Protein AF-A0A954RSY4-F1 (afdb_monomer)

Foldseek 3Di:
DDAAEAEQPLDPDPQAADEDEAELAVPPDAAEEWEWDADDVGIWTDTSPDPDIYHYDADQNHEYEYAYEYYQEAYEYEYAAAAPPYEYEYADEHYAYEYEYHHPQLAQARFAYEYEYFQYHDAYEYEHGHALAQDPVQADELQAKDKDAQQHKHADDDNAPPQFCHRWIKGFHEPGIDIDGHDDPCCAQVCLNGIDTPLQRWEDAQWWIFNRNFHKYQFQQALDAARSGDGDPPPDPPPSDHSIGTGMYTQWHHHPPDIDGSHQEYEYENHAEAHEYEYQAHHANHEYEYEQHHYAYEYEAWHHCRYPCSPQTQQNVRHNYHYHYHNDHDNYDYHRRRVSDPDDDDDD

Structure (mmCIF, N/CA/C/O backbone):
data_AF-A0A954RSY4-F1
#
_entry.id   AF-A0A954RSY4-F1
#
loop_
_atom_site.group_PDB
_atom_site.id
_atom_site.type_symbol
_atom_site.label_atom_id
_atom_site.label_alt_id
_atom_site.label_comp_id
_atom_site.label_asym_id
_atom_site.label_entity_id
_atom_site.label_seq_id
_atom_site.pdbx_PDB_ins_code
_atom_site.Cartn_x
_atom_site.Cartn_y
_atom_site.Cartn_z
_atom_site.occupancy
_atom_site.B_iso_or_equiv
_atom_site.auth_seq_id
_atom_site.auth_comp_id
_atom_site.auth_asym_id
_atom_site.auth_atom_id
_atom_site.pdbx_PDB_model_num
ATOM 1 N N . MET A 1 1 ? -23.323 21.350 16.092 1.00 49.88 1 MET A N 1
ATOM 2 C CA . MET A 1 1 ? -22.150 21.388 16.988 1.00 49.88 1 MET A CA 1
ATOM 3 C C . MET A 1 1 ? -20.962 21.724 16.111 1.00 49.88 1 MET A C 1
ATOM 5 O O . MET A 1 1 ? -20.876 21.142 15.039 1.00 49.88 1 MET A O 1
ATOM 9 N N . SER A 1 2 ? -20.147 22.716 16.471 1.00 53.91 2 SER A N 1
ATOM 10 C CA . SER A 1 2 ? -18.878 22.961 15.774 1.00 53.91 2 SER A CA 1
ATOM 11 C C . SER A 1 2 ? -17.992 21.727 15.955 1.00 53.91 2 SER A C 1
ATOM 13 O O . SER A 1 2 ? -17.910 21.223 17.076 1.00 53.91 2 SER A O 1
ATOM 15 N N . GLY A 1 3 ? -17.411 21.214 14.870 1.00 75.94 3 GLY A N 1
ATOM 16 C CA . GLY A 1 3 ? -16.515 20.057 14.918 1.00 75.94 3 GLY A CA 1
ATOM 17 C C . GLY A 1 3 ? -15.285 20.329 15.786 1.00 75.94 3 GLY A C 1
ATOM 18 O O . GLY A 1 3 ? -14.911 21.483 16.001 1.00 75.94 3 GLY A O 1
ATOM 19 N N . LEU A 1 4 ? -14.684 19.264 16.315 1.00 87.19 4 LEU A N 1
ATOM 20 C CA . LEU A 1 4 ? -13.340 19.330 16.882 1.00 87.19 4 LEU A CA 1
ATOM 21 C C . LEU A 1 4 ? -12.349 19.445 15.718 1.00 87.19 4 LEU A C 1
ATOM 23 O O . LEU A 1 4 ? -12.446 18.672 14.767 1.00 87.19 4 LEU A O 1
ATOM 27 N N . THR A 1 5 ? -11.399 20.371 15.821 1.00 90.25 5 THR A N 1
ATOM 28 C CA . THR A 1 5 ? -10.279 20.486 14.883 1.00 90.25 5 THR A CA 1
ATOM 29 C C . THR A 1 5 ? -8.971 20.276 15.631 1.00 90.25 5 THR A C 1
ATOM 31 O O . THR A 1 5 ? -8.757 20.895 16.675 1.00 90.25 5 THR A O 1
ATOM 34 N N . ILE A 1 6 ? -8.106 19.421 15.090 1.00 88.81 6 ILE A N 1
ATOM 35 C CA . ILE A 1 6 ? -6.736 19.199 15.556 1.00 88.81 6 ILE A CA 1
ATOM 36 C C . ILE A 1 6 ? -5.782 19.881 14.576 1.00 88.81 6 ILE A C 1
ATOM 38 O O . ILE A 1 6 ? -5.806 19.596 13.383 1.00 88.81 6 ILE A O 1
ATOM 42 N N . ASP A 1 7 ? -4.934 20.769 15.079 1.00 89.12 7 ASP A N 1
ATOM 43 C CA . ASP A 1 7 ? -3.856 21.381 14.301 1.00 89.12 7 ASP A CA 1
ATOM 44 C C . ASP A 1 7 ? -2.530 20.916 14.901 1.00 89.12 7 ASP A C 1
ATOM 46 O O . ASP A 1 7 ? -2.191 21.302 16.022 1.00 89.12 7 ASP A O 1
ATOM 50 N N . ALA A 1 8 ? -1.828 20.032 14.188 1.00 83.25 8 ALA A N 1
ATOM 51 C CA . ALA A 1 8 ? -0.556 19.477 14.644 1.00 83.25 8 ALA A CA 1
ATOM 52 C C . ALA A 1 8 ? 0.542 20.558 14.723 1.00 83.25 8 ALA A C 1
ATOM 54 O O . ALA A 1 8 ? 1.483 20.453 15.500 1.00 83.25 8 ALA A O 1
ATOM 55 N N . GLY A 1 9 ? 0.423 21.665 13.980 1.00 78.19 9 GLY A N 1
ATOM 56 C CA . GLY A 1 9 ? 1.521 22.621 13.863 1.00 78.19 9 GLY A CA 1
ATOM 57 C C . GLY A 1 9 ? 2.799 21.977 13.295 1.00 78.19 9 GLY A C 1
ATOM 58 O O . GLY A 1 9 ? 2.808 20.850 12.812 1.00 78.19 9 GLY A O 1
ATOM 59 N N . GLY A 1 10 ? 3.909 22.719 13.277 1.00 69.38 10 GLY A N 1
ATOM 60 C CA . GLY A 1 10 ? 5.153 22.301 12.604 1.00 69.38 10 GLY A CA 1
ATOM 61 C C . GLY A 1 10 ? 5.962 21.189 13.292 1.00 69.38 10 GLY A C 1
ATOM 62 O O . GLY A 1 10 ? 7.122 21.001 12.926 1.00 69.38 10 GLY A O 1
ATOM 63 N N . GLY A 1 11 ? 5.395 20.495 14.283 1.00 63.78 11 GLY A N 1
ATOM 64 C CA . GLY A 1 11 ? 6.103 19.577 15.176 1.00 63.78 11 GLY A CA 1
ATOM 65 C C . GLY A 1 11 ? 6.871 20.288 16.303 1.00 63.78 11 GLY A C 1
ATOM 66 O O . GLY A 1 11 ? 7.378 21.405 16.155 1.00 63.78 11 GLY A O 1
ATOM 67 N N . GLY A 1 12 ? 6.963 19.651 17.473 1.00 52.69 12 GLY A N 1
ATOM 68 C CA . GLY A 1 12 ? 7.666 20.185 18.644 1.00 52.69 12 GLY A CA 1
ATOM 69 C C . GLY A 1 12 ? 9.195 20.198 18.487 1.00 52.69 12 GLY A C 1
ATOM 70 O O . GLY A 1 12 ? 9.783 19.229 18.025 1.00 52.69 12 GLY A O 1
ATOM 71 N N . ASN A 1 13 ? 9.830 21.314 18.873 1.00 47.50 13 ASN A N 1
ATOM 72 C CA . ASN A 1 13 ? 11.253 21.524 19.220 1.00 47.50 13 ASN A CA 1
ATOM 73 C C . ASN A 1 13 ? 12.297 20.500 18.686 1.00 47.50 13 ASN A C 1
ATOM 75 O O . ASN A 1 13 ? 13.078 19.961 19.469 1.00 47.50 13 ASN A O 1
ATOM 79 N N . GLY A 1 14 ? 12.318 20.235 17.374 1.00 51.34 14 GLY A N 1
ATOM 80 C CA . GLY A 1 14 ? 13.206 19.229 16.767 1.00 51.34 14 GLY A CA 1
ATOM 81 C C . GLY A 1 14 ? 12.632 18.430 15.590 1.00 51.34 14 GLY A C 1
ATOM 82 O O . GLY A 1 14 ? 13.309 17.536 15.104 1.00 51.34 14 GLY A O 1
ATOM 83 N N . GLY A 1 15 ? 11.419 18.732 15.108 1.00 54.94 15 GLY A N 1
ATOM 84 C CA . GLY A 1 15 ? 10.857 18.079 13.915 1.00 54.94 15 GLY A CA 1
ATOM 85 C C . GLY A 1 15 ? 10.120 16.765 14.192 1.00 54.94 15 GLY A C 1
ATOM 86 O O . GLY A 1 15 ? 10.039 15.916 13.306 1.00 54.94 15 GLY A O 1
ATOM 87 N N . THR A 1 16 ? 9.587 16.589 15.406 1.00 65.38 16 THR A N 1
ATOM 88 C CA . THR A 1 16 ? 8.794 15.408 15.778 1.00 65.38 16 THR A CA 1
ATOM 89 C C . THR A 1 16 ? 7.427 15.386 15.092 1.00 65.38 16 THR A C 1
ATOM 91 O O . THR A 1 16 ? 6.890 16.427 14.717 1.00 65.38 16 THR A O 1
ATOM 94 N N . PHE A 1 17 ? 6.852 14.189 14.967 1.00 73.25 17 PHE A N 1
ATOM 95 C CA . PHE A 1 17 ? 5.441 14.001 14.639 1.00 73.25 17 PHE A CA 1
ATOM 96 C C . PHE A 1 17 ? 4.576 14.305 15.856 1.00 73.25 17 PHE A C 1
ATOM 98 O O . PHE A 1 17 ? 4.953 13.963 16.981 1.00 73.25 17 PHE A O 1
ATOM 105 N N . ASP A 1 18 ? 3.399 14.863 15.621 1.00 83.75 18 ASP A N 1
ATOM 106 C CA . ASP A 1 18 ? 2.317 14.812 16.593 1.00 83.75 18 ASP A CA 1
ATOM 107 C C . ASP A 1 18 ? 1.517 13.527 16.390 1.00 83.75 18 ASP A C 1
ATOM 109 O O . ASP A 1 18 ? 1.419 13.001 15.281 1.00 83.75 18 ASP A O 1
ATOM 113 N N . ALA A 1 19 ? 0.963 12.997 17.476 1.00 87.75 19 ALA A N 1
ATOM 114 C CA . ALA A 1 19 ? 0.145 11.795 17.442 1.00 87.75 19 ALA A CA 1
ATOM 115 C C . ALA A 1 19 ? -1.245 12.100 17.995 1.00 87.75 19 ALA A C 1
ATOM 117 O O . ALA A 1 19 ? -1.382 12.649 19.092 1.00 87.75 19 ALA A O 1
ATOM 118 N N . ALA A 1 20 ? -2.271 11.713 17.246 1.00 91.50 20 ALA A N 1
ATOM 119 C CA . ALA A 1 20 ? -3.659 11.786 17.663 1.00 91.50 20 ALA A CA 1
ATOM 120 C C . ALA A 1 20 ? -4.245 10.372 17.713 1.00 91.50 20 ALA A C 1
ATOM 122 O O . ALA A 1 20 ? -4.190 9.630 16.735 1.00 91.50 20 ALA A O 1
ATOM 123 N N . TYR A 1 21 ? -4.795 10.013 18.872 1.00 94.12 21 TYR A N 1
ATOM 124 C CA . TYR A 1 21 ? -5.364 8.695 19.132 1.00 94.12 21 TYR A CA 1
ATOM 125 C C . TYR A 1 21 ? -6.888 8.778 19.117 1.00 94.12 21 TYR A C 1
ATOM 127 O O . TYR A 1 21 ? -7.480 9.595 19.827 1.00 94.12 21 TYR A O 1
ATOM 135 N N . PHE A 1 22 ? -7.513 7.903 18.339 1.00 94.00 22 PHE A N 1
ATOM 136 C CA . PHE A 1 22 ? -8.958 7.754 18.211 1.00 94.00 22 PHE A CA 1
ATOM 137 C C . PHE A 1 22 ? -9.308 6.300 18.463 1.00 94.00 22 PHE A C 1
ATOM 139 O O . PHE A 1 22 ? -8.561 5.408 18.067 1.00 94.00 22 PHE A O 1
ATOM 146 N N . SER A 1 23 ? -10.425 6.040 19.134 1.00 92.81 23 SER A N 1
ATOM 147 C CA . SER A 1 23 ? -10.785 4.664 19.438 1.00 92.81 23 SER A CA 1
ATOM 148 C C . SER A 1 23 ? -12.286 4.441 19.496 1.00 92.81 23 SER A C 1
ATOM 150 O O . SER A 1 23 ? -13.027 5.287 19.998 1.00 92.81 23 SER A O 1
ATOM 152 N N . ALA A 1 24 ? -12.693 3.274 19.005 1.00 91.00 24 ALA A N 1
ATOM 153 C CA . ALA A 1 24 ? -13.999 2.671 19.204 1.00 91.00 24 ALA A CA 1
ATOM 154 C C . ALA A 1 24 ? -13.923 1.401 20.079 1.00 91.00 24 ALA A C 1
ATOM 156 O O . ALA A 1 24 ? -14.889 0.652 20.104 1.00 91.00 24 ALA A O 1
ATOM 157 N N . ALA A 1 25 ? -12.829 1.165 20.818 1.00 78.81 25 ALA A N 1
ATOM 158 C CA . ALA A 1 25 ? -12.562 -0.098 21.524 1.00 78.81 25 ALA A CA 1
ATOM 159 C C . ALA A 1 25 ? -13.679 -0.549 22.485 1.00 78.81 25 ALA A C 1
ATOM 161 O O . ALA A 1 25 ? -13.958 -1.736 22.602 1.00 78.81 25 ALA A O 1
ATOM 162 N N . ASP A 1 26 ? -14.375 0.398 23.121 1.00 82.56 26 ASP A N 1
ATOM 163 C CA . ASP A 1 26 ? -15.500 0.116 24.026 1.00 82.56 26 ASP A CA 1
ATOM 164 C C . ASP A 1 26 ? -16.875 0.153 23.323 1.00 82.56 26 ASP A C 1
ATOM 166 O O . ASP A 1 26 ? -17.922 0.289 23.970 1.00 82.56 26 ASP A O 1
ATOM 170 N N . ALA A 1 27 ? -16.907 0.093 21.988 1.00 88.50 27 ALA A N 1
ATOM 171 C CA . ALA A 1 27 ? -18.153 0.008 21.242 1.00 88.50 27 ALA A CA 1
ATOM 172 C C . ALA A 1 27 ? -18.932 -1.254 21.644 1.00 88.50 27 ALA A C 1
ATOM 174 O O . ALA A 1 27 ? -18.381 -2.289 22.003 1.00 88.50 27 ALA A O 1
ATOM 175 N N . THR A 1 28 ? -20.261 -1.168 21.595 1.00 91.19 28 THR A N 1
ATOM 176 C CA . THR A 1 28 ? -21.150 -2.304 21.923 1.00 91.19 28 THR A CA 1
ATOM 177 C C . THR A 1 28 ? -21.638 -3.048 20.681 1.00 91.19 28 THR A C 1
ATOM 179 O O . THR A 1 28 ? -22.431 -3.981 20.785 1.00 91.19 28 THR A O 1
ATOM 182 N N . THR A 1 29 ? -21.192 -2.606 19.508 1.00 92.56 29 THR A N 1
ATOM 183 C CA . THR A 1 29 ? -21.544 -3.124 18.188 1.00 92.56 29 THR A CA 1
ATOM 184 C C . THR A 1 29 ? -20.391 -2.859 17.234 1.00 92.56 29 THR A C 1
ATOM 186 O O . THR A 1 29 ? -19.744 -1.821 17.374 1.00 92.56 29 THR A O 1
ATOM 189 N N . ALA A 1 30 ? -20.253 -3.710 16.218 1.00 94.25 30 ALA A N 1
ATOM 190 C CA . ALA A 1 30 ? -19.340 -3.491 15.104 1.00 94.25 30 ALA A CA 1
ATOM 191 C C . ALA A 1 30 ? -19.491 -2.095 14.480 1.00 94.25 30 ALA A C 1
ATOM 193 O O . ALA A 1 30 ? -20.603 -1.605 14.236 1.00 94.25 30 ALA A O 1
ATOM 194 N N . LEU A 1 31 ? -18.358 -1.475 14.189 1.00 95.19 31 LEU A N 1
ATOM 195 C CA . LEU A 1 31 ? -18.226 -0.302 13.355 1.00 95.19 31 LEU A CA 1
ATOM 196 C C . LEU A 1 31 ? -18.387 -0.712 11.890 1.00 95.19 31 LEU A C 1
ATOM 198 O O . LEU A 1 31 ? -17.688 -1.587 11.404 1.00 95.19 31 LEU A O 1
ATOM 202 N N . VAL A 1 32 ? -19.293 -0.061 11.165 1.00 92.62 32 VAL A N 1
ATOM 203 C CA . VAL A 1 32 ? -19.569 -0.398 9.753 1.00 92.62 32 VAL A CA 1
ATOM 204 C C . VAL A 1 32 ? -19.279 0.743 8.775 1.00 92.62 32 VAL A C 1
ATOM 206 O O . VAL A 1 32 ? -19.473 0.576 7.578 1.00 92.62 32 VAL A O 1
ATOM 209 N N . ASP A 1 33 ? -18.870 1.914 9.275 1.00 89.31 33 ASP A N 1
ATOM 210 C CA . ASP A 1 33 ? -18.697 3.133 8.464 1.00 89.31 33 ASP A CA 1
ATOM 211 C C . ASP A 1 33 ? -17.688 4.114 9.100 1.00 89.31 33 ASP A C 1
ATOM 213 O O . ASP A 1 33 ? -17.905 5.323 9.187 1.00 89.31 33 ASP A O 1
ATOM 217 N N . GLY A 1 34 ? -16.599 3.580 9.664 1.00 95.81 34 GLY A N 1
ATOM 218 C CA . GLY A 1 34 ? -15.480 4.400 10.132 1.00 95.81 34 GLY A CA 1
ATOM 219 C C . GLY A 1 34 ? -14.599 4.835 8.970 1.00 95.81 34 GLY A C 1
ATOM 220 O O . GLY A 1 34 ? -14.307 4.022 8.091 1.00 95.81 34 GLY A O 1
ATOM 221 N N . LYS A 1 35 ? -14.167 6.102 8.943 1.00 96.81 35 LYS A N 1
ATOM 222 C CA . LYS A 1 35 ? -13.412 6.609 7.795 1.00 96.81 35 LYS A CA 1
ATOM 223 C C . LYS A 1 35 ? -12.428 7.729 8.105 1.00 96.81 35 LYS A C 1
ATOM 225 O O . LYS A 1 35 ? -12.785 8.676 8.806 1.00 96.81 35 LYS A O 1
ATOM 230 N N . VAL A 1 36 ? -11.249 7.660 7.483 1.00 97.81 36 VAL A N 1
ATOM 231 C CA . VAL A 1 36 ? -10.339 8.796 7.252 1.00 97.81 36 VAL A CA 1
ATOM 232 C C . VAL A 1 36 ? -10.471 9.253 5.798 1.00 97.81 36 VAL A C 1
ATOM 234 O O . VAL A 1 36 ? -10.389 8.432 4.885 1.00 97.81 36 VAL A O 1
ATOM 237 N N . SER A 1 37 ? -10.698 10.544 5.566 1.00 96.00 37 SER A N 1
ATOM 238 C CA . SER A 1 37 ? -10.865 11.116 4.221 1.00 96.00 37 SER A CA 1
ATOM 239 C C . SER A 1 37 ? -10.456 12.582 4.161 1.00 96.00 37 SER A C 1
ATOM 241 O O . SER A 1 37 ? -10.338 13.238 5.193 1.00 96.00 37 SER A O 1
ATOM 243 N N . THR A 1 38 ? -10.331 13.144 2.960 1.00 88.94 38 THR A N 1
ATOM 244 C CA . THR A 1 38 ? -10.138 14.588 2.792 1.00 88.94 38 THR A CA 1
ATOM 245 C C . THR A 1 38 ? -11.475 15.318 2.959 1.00 88.94 38 THR A C 1
ATOM 247 O O . THR A 1 38 ? -12.529 14.850 2.529 1.00 88.94 38 THR A O 1
ATOM 250 N N . GLY A 1 39 ? -11.448 16.460 3.639 1.00 79.31 39 GLY A N 1
ATOM 251 C CA . GLY A 1 39 ? -12.586 17.338 3.875 1.00 79.31 39 GLY A CA 1
ATOM 252 C C . GLY A 1 39 ? -12.323 18.770 3.412 1.00 79.31 39 GLY A C 1
ATOM 253 O O . GLY A 1 39 ? -11.282 19.090 2.849 1.00 79.31 39 GLY A O 1
ATOM 254 N N . VAL A 1 40 ? -13.288 19.657 3.663 1.00 68.62 40 VAL A N 1
ATOM 255 C CA . VAL A 1 40 ? -13.256 21.054 3.177 1.00 68.62 40 VAL A CA 1
ATOM 256 C C . VAL A 1 40 ? -12.105 21.900 3.735 1.00 68.62 40 VAL A C 1
ATOM 258 O O . VAL A 1 40 ? -11.670 22.823 3.056 1.00 68.62 40 VAL A O 1
ATOM 261 N N . ASP A 1 41 ? -11.609 21.573 4.932 1.00 75.06 41 ASP A N 1
ATOM 262 C CA . ASP A 1 41 ? -10.593 22.349 5.665 1.00 75.06 41 ASP A CA 1
ATOM 263 C C . ASP A 1 41 ? -9.365 21.494 6.054 1.00 75.06 41 ASP A C 1
ATOM 265 O O . ASP A 1 41 ? -8.683 21.793 7.034 1.00 75.06 41 ASP A O 1
ATOM 269 N N . GLY A 1 42 ? -9.112 20.398 5.331 1.00 85.81 42 GLY A N 1
ATOM 270 C CA . GLY A 1 42 ? -8.068 19.417 5.646 1.00 85.81 42 GLY A CA 1
ATOM 271 C C . GLY A 1 42 ? -8.631 18.009 5.798 1.00 85.81 42 GLY A C 1
ATOM 272 O O . GLY A 1 42 ? -9.751 17.730 5.370 1.00 85.81 42 GLY A O 1
ATOM 273 N N . GLY A 1 43 ? -7.869 17.109 6.410 1.00 92.94 43 GLY A N 1
ATOM 274 C CA . GLY A 1 43 ? -8.309 15.736 6.618 1.00 92.94 43 GLY A CA 1
ATOM 275 C C . GLY A 1 43 ? -9.420 15.622 7.664 1.00 92.94 43 GLY A C 1
ATOM 276 O O . GLY A 1 43 ? -9.606 16.495 8.514 1.00 92.94 43 GLY A O 1
ATOM 277 N N . GLN A 1 44 ? -10.200 14.551 7.589 1.00 95.19 44 GLN A N 1
ATOM 278 C CA . GLN A 1 44 ? -11.340 14.293 8.458 1.00 95.19 44 GLN A CA 1
ATOM 279 C C . GLN A 1 44 ? -11.381 12.841 8.907 1.00 95.19 44 GLN A C 1
ATOM 281 O O . GLN A 1 44 ? -11.095 11.927 8.138 1.00 95.19 44 GLN A O 1
ATOM 286 N N . ILE A 1 45 ? -11.813 12.649 10.151 1.00 95.44 45 ILE A N 1
ATOM 287 C CA . ILE A 1 45 ? -12.169 11.352 10.717 1.00 95.44 45 ILE A CA 1
ATOM 288 C C . ILE A 1 45 ? -13.662 11.361 11.020 1.00 95.44 45 ILE A C 1
ATOM 290 O O . ILE A 1 45 ? -14.169 12.271 11.681 1.00 95.44 45 ILE A O 1
ATOM 294 N N . THR A 1 46 ? -14.358 10.341 10.536 1.00 94.50 46 THR A N 1
ATOM 295 C CA . THR A 1 46 ? -15.793 10.122 10.744 1.00 94.50 46 THR A CA 1
ATOM 296 C C . THR A 1 46 ? -16.052 8.692 11.210 1.00 94.50 46 THR A C 1
ATOM 298 O O . THR A 1 46 ? -15.174 7.829 11.141 1.00 94.50 46 THR A O 1
ATOM 301 N N . GLY A 1 47 ? -17.253 8.449 11.731 1.00 92.50 47 GLY A N 1
ATOM 302 C CA . GLY A 1 47 ? -17.590 7.185 12.380 1.00 92.50 47 GLY A CA 1
ATOM 303 C C . GLY A 1 47 ? -17.023 7.115 13.799 1.00 92.50 47 GLY A C 1
ATOM 304 O O . GLY A 1 47 ? -17.000 8.124 14.500 1.00 92.50 47 GLY A O 1
ATOM 305 N N . LEU A 1 48 ? -16.626 5.926 14.262 1.00 90.62 48 LEU A N 1
ATOM 306 C CA . LEU A 1 48 ? -16.131 5.689 15.634 1.00 90.62 48 LEU A CA 1
ATOM 307 C C . LEU A 1 48 ? -17.122 6.131 16.736 1.00 90.62 48 LEU A C 1
ATOM 309 O O . LEU A 1 48 ? -16.729 6.565 17.815 1.00 90.62 48 LEU A O 1
ATOM 313 N N . GLY A 1 49 ? -18.428 6.095 16.448 1.00 87.81 49 GLY A N 1
ATOM 314 C CA . GLY A 1 49 ? -19.471 6.599 17.354 1.00 87.81 49 GLY A CA 1
ATOM 315 C C . GLY A 1 49 ? -19.574 8.131 17.431 1.00 87.81 49 GLY A C 1
ATOM 316 O O . GLY A 1 49 ? -20.362 8.655 18.221 1.00 87.81 49 GLY A O 1
ATOM 317 N N . ILE A 1 50 ? -18.821 8.865 16.607 1.00 87.69 50 ILE A N 1
ATOM 318 C CA . ILE A 1 50 ? -18.850 10.327 16.542 1.00 87.69 50 ILE A CA 1
ATOM 319 C C . ILE A 1 50 ? -20.009 10.752 15.620 1.00 87.69 50 ILE A C 1
ATOM 321 O O . ILE A 1 50 ? -20.031 10.377 14.450 1.00 87.69 50 ILE A O 1
ATOM 325 N N . PRO A 1 51 ? -20.970 11.578 16.082 1.00 86.12 51 PRO A N 1
ATOM 326 C CA . PRO A 1 51 ? -22.131 11.993 15.278 1.00 86.12 51 PRO A CA 1
ATOM 327 C C . PRO A 1 51 ? -21.800 13.005 14.161 1.00 86.12 51 PRO A C 1
ATOM 329 O O . PRO A 1 51 ? -22.703 13.580 13.558 1.00 86.12 51 PRO A O 1
ATOM 332 N N . GLY A 1 52 ? -20.520 13.283 13.922 1.00 90.00 52 GLY A N 1
ATOM 333 C CA . GLY A 1 52 ? -20.020 14.264 12.965 1.00 90.00 52 GLY A CA 1
ATOM 334 C C . GLY A 1 52 ? -18.597 13.910 12.541 1.00 90.00 52 GLY A C 1
ATOM 335 O O . GLY A 1 52 ? -18.251 12.734 12.487 1.00 90.00 52 GLY A O 1
ATOM 336 N N . ALA A 1 53 ? -17.775 14.924 12.278 1.00 92.44 53 ALA A N 1
ATOM 337 C CA . ALA A 1 53 ? -16.377 14.747 11.902 1.00 92.44 53 ALA A CA 1
ATOM 338 C C . ALA A 1 53 ? -15.433 15.404 12.915 1.00 92.44 53 ALA A C 1
ATOM 340 O O . ALA A 1 53 ? -15.763 16.437 13.512 1.00 92.44 53 ALA A O 1
ATOM 341 N N . ILE A 1 54 ? -14.248 14.818 13.063 1.00 93.25 54 ILE A N 1
ATOM 342 C CA . ILE A 1 54 ? -13.077 15.481 13.632 1.00 93.25 54 ILE A CA 1
ATOM 343 C C . ILE A 1 54 ? -12.193 15.887 12.460 1.00 93.25 54 ILE A C 1
ATOM 345 O O . ILE A 1 54 ? -11.749 15.027 11.704 1.00 93.25 54 ILE A O 1
ATOM 349 N N . SER A 1 55 ? -11.950 17.184 12.303 1.00 94.12 55 SER A N 1
ATOM 350 C CA . SER A 1 55 ? -11.020 17.684 11.292 1.00 94.12 55 SER A CA 1
ATOM 351 C C . SER A 1 55 ? -9.594 17.661 11.833 1.00 94.12 55 SER A C 1
ATOM 353 O O . SER A 1 55 ? -9.371 17.909 13.021 1.00 94.12 55 SER A O 1
ATOM 355 N N . TYR A 1 56 ? -8.620 17.425 10.965 1.00 92.56 56 TYR A N 1
ATOM 356 C CA . TYR A 1 56 ? -7.207 17.550 11.288 1.00 92.56 56 TYR A CA 1
ATOM 357 C C . TYR A 1 56 ? -6.440 18.273 10.182 1.00 92.56 56 TYR A C 1
ATOM 359 O O . TYR A 1 56 ? -6.789 18.205 9.003 1.00 92.56 56 TYR A O 1
ATOM 367 N N . ASN A 1 57 ? -5.369 18.949 10.580 1.00 89.44 57 ASN A N 1
ATOM 368 C CA . ASN A 1 57 ? -4.427 19.584 9.674 1.00 89.44 57 ASN A CA 1
ATOM 369 C C . ASN A 1 57 ? -2.990 19.223 10.072 1.00 89.44 57 ASN A C 1
ATOM 371 O O . ASN A 1 57 ? -2.642 19.263 11.256 1.00 89.44 57 ASN A O 1
ATOM 375 N N . ALA A 1 58 ? -2.174 18.881 9.077 1.00 85.12 58 ALA A N 1
ATOM 376 C CA . ALA A 1 58 ? -0.762 18.556 9.229 1.00 85.12 58 ALA A CA 1
ATOM 377 C C . ALA A 1 58 ? 0.046 19.427 8.253 1.00 85.12 58 ALA A C 1
ATOM 379 O O . ALA A 1 58 ? -0.107 19.282 7.039 1.00 85.12 58 ALA A O 1
ATOM 380 N N . PRO A 1 59 ? 0.869 20.373 8.730 1.00 76.88 59 PRO A N 1
ATOM 381 C CA . PRO A 1 59 ? 1.654 21.210 7.835 1.00 76.88 59 PRO A CA 1
ATOM 382 C C . PRO A 1 59 ? 2.784 20.411 7.181 1.00 76.88 59 PRO A C 1
ATOM 384 O O . PRO A 1 59 ? 3.326 19.474 7.753 1.00 76.88 59 PRO A O 1
ATOM 387 N N . SER A 1 60 ? 3.246 20.851 6.012 1.00 71.00 60 SER A N 1
ATOM 388 C CA . SER A 1 60 ? 4.303 20.162 5.252 1.00 71.00 60 SER A CA 1
ATOM 389 C C . SER A 1 60 ? 5.634 19.983 6.005 1.00 71.00 60 SER A C 1
ATOM 391 O O . SER A 1 60 ? 6.462 19.164 5.612 1.00 71.00 60 SER A O 1
ATOM 393 N N . THR A 1 61 ? 5.863 20.745 7.079 1.00 69.00 61 THR A N 1
ATOM 394 C CA . THR A 1 61 ? 7.078 20.702 7.906 1.00 69.00 61 THR A CA 1
ATOM 395 C C . THR A 1 61 ? 6.914 19.929 9.223 1.00 69.00 61 THR A C 1
ATOM 397 O O . THR A 1 61 ? 7.918 19.686 9.897 1.00 69.00 61 THR A O 1
ATOM 400 N N . GLY A 1 62 ? 5.708 19.451 9.560 1.00 67.94 62 GLY A N 1
ATOM 401 C CA . GLY A 1 62 ? 5.374 18.708 10.786 1.00 67.94 62 GLY A CA 1
ATOM 402 C C . GLY A 1 62 ? 4.447 17.530 10.481 1.00 67.94 62 GLY A C 1
ATOM 403 O O . GLY A 1 62 ? 3.400 17.699 9.873 1.00 67.94 62 G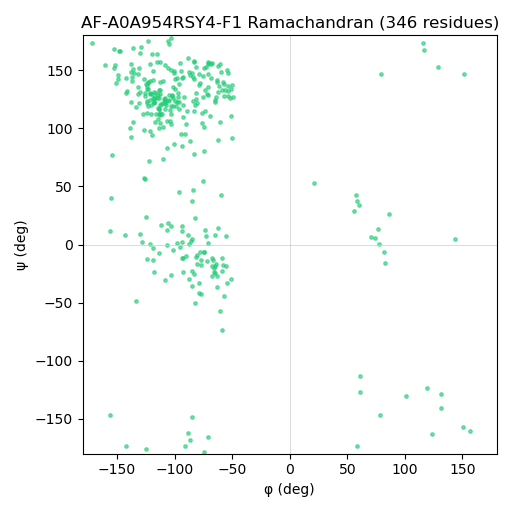LY A O 1
ATOM 404 N N . GLY A 1 63 ? 4.855 16.314 10.836 1.00 80.44 63 GLY A N 1
ATOM 405 C CA . GLY A 1 63 ? 4.068 15.118 10.540 1.00 80.44 63 GLY A CA 1
ATOM 406 C C . GLY A 1 63 ? 2.937 14.877 11.534 1.00 80.44 63 GLY A C 1
ATOM 407 O O . GLY A 1 63 ? 3.058 15.245 12.700 1.00 80.44 63 GLY A O 1
ATOM 408 N N . LEU A 1 64 ? 1.871 14.208 11.092 1.00 87.31 64 LEU A N 1
ATOM 409 C CA . LEU A 1 64 ? 0.772 13.781 11.961 1.00 87.31 64 LEU A CA 1
ATOM 410 C C . LEU A 1 64 ? 0.565 12.275 11.842 1.00 87.31 64 LEU A C 1
ATOM 412 O O . LEU A 1 64 ? 0.322 11.761 10.754 1.00 87.31 64 LEU A O 1
ATOM 416 N N . SER A 1 65 ? 0.633 11.582 12.971 1.00 89.44 65 SER A N 1
ATOM 417 C CA . SER A 1 65 ? 0.249 10.181 13.084 1.00 89.44 65 SER A CA 1
ATOM 418 C C . SER A 1 65 ? -1.162 10.083 13.655 1.00 89.44 65 SER A C 1
ATOM 420 O O . SER A 1 65 ? -1.437 10.544 14.765 1.00 89.44 65 SER A O 1
ATOM 422 N N . LEU A 1 66 ? -2.068 9.500 12.880 1.00 93.81 66 LEU A N 1
ATOM 423 C CA . LEU A 1 66 ? -3.409 9.140 13.312 1.00 93.81 66 LEU A CA 1
ATOM 424 C C . LEU A 1 66 ? -3.382 7.673 13.719 1.00 93.81 66 LEU A C 1
ATOM 426 O O . LEU A 1 66 ? -3.130 6.807 12.886 1.00 93.81 66 LEU A O 1
ATOM 430 N N . VAL A 1 67 ? -3.641 7.399 14.992 1.00 93.94 67 VAL A N 1
ATOM 431 C CA . VAL A 1 67 ? -3.731 6.036 15.518 1.00 93.94 67 VAL A CA 1
ATOM 432 C C . VAL A 1 67 ? -5.188 5.750 15.834 1.00 93.94 67 VAL A C 1
ATOM 434 O O . VAL A 1 67 ? -5.791 6.417 16.674 1.00 93.94 67 VAL A O 1
ATOM 437 N N . ILE A 1 68 ? -5.760 4.778 15.139 1.00 96.31 68 ILE A N 1
ATOM 438 C CA . ILE A 1 68 ? -7.175 4.429 15.181 1.00 96.31 68 ILE A CA 1
ATOM 439 C C . ILE A 1 68 ? -7.281 3.015 15.743 1.00 96.31 68 ILE A C 1
ATOM 441 O O . ILE A 1 68 ? -6.841 2.070 15.102 1.00 96.31 68 ILE A O 1
ATOM 445 N N . GLY A 1 69 ? -7.844 2.877 16.941 1.00 95.94 69 GLY A N 1
ATOM 446 C CA . GLY A 1 69 ? -8.183 1.579 17.526 1.00 95.94 69 GLY A CA 1
ATOM 447 C C . GLY A 1 69 ? -9.649 1.243 17.277 1.00 95.94 69 GLY A C 1
ATOM 448 O O . GLY A 1 69 ? -10.517 2.022 17.680 1.00 95.94 69 GLY A O 1
ATOM 449 N N . LEU A 1 70 ? -9.941 0.119 16.637 1.00 96.19 70 LEU A N 1
ATOM 450 C CA . LEU A 1 70 ? -11.303 -0.389 16.502 1.00 96.19 70 LEU A CA 1
ATOM 451 C C . LEU A 1 70 ? -11.658 -1.243 17.737 1.00 96.19 70 LEU A C 1
ATOM 453 O O . LEU A 1 70 ? -11.032 -1.094 18.792 1.00 96.19 70 LEU A O 1
ATOM 457 N N . SER A 1 71 ? -12.757 -1.979 17.665 1.00 95.81 71 SER A N 1
ATOM 458 C CA . SER A 1 71 ? -13.348 -2.766 18.746 1.00 95.81 71 SER A CA 1
ATOM 459 C C . SER A 1 71 ? -13.068 -4.260 18.591 1.00 95.81 71 SER A C 1
ATOM 461 O O . SER A 1 71 ? -12.480 -4.689 17.617 1.00 95.81 71 SER A O 1
ATOM 463 N N . ASP A 1 72 ? -13.517 -5.070 19.551 1.00 96.00 72 ASP A N 1
ATOM 464 C CA . ASP A 1 72 ? -13.382 -6.537 19.489 1.00 96.00 72 ASP A CA 1
ATOM 465 C C . ASP A 1 72 ? -14.489 -7.213 18.635 1.00 96.00 72 ASP A C 1
ATOM 467 O O . ASP A 1 72 ? -14.851 -8.374 18.859 1.00 96.00 72 ASP A O 1
ATOM 471 N N . TYR A 1 73 ? -15.116 -6.472 17.719 1.00 97.00 73 TYR A N 1
ATOM 472 C CA . TYR A 1 73 ? -16.140 -6.972 16.799 1.00 97.00 73 TYR A CA 1
ATOM 473 C C . TYR A 1 73 ? -15.632 -6.876 15.365 1.00 97.00 73 TYR A C 1
ATOM 475 O O . TYR A 1 73 ? -14.749 -6.090 15.094 1.00 97.00 73 TYR A O 1
ATOM 483 N N . ASN A 1 74 ? -16.291 -7.580 14.440 1.00 97.44 74 ASN A N 1
ATOM 484 C CA . ASN A 1 74 ? -16.000 -7.514 13.005 1.00 97.44 74 ASN A CA 1
ATOM 485 C C . ASN A 1 74 ? -16.234 -6.104 12.436 1.00 97.44 74 ASN A C 1
ATOM 487 O O . ASN A 1 74 ? -17.341 -5.776 11.983 1.00 97.44 74 ASN A O 1
ATOM 491 N N . ASP A 1 75 ? -15.198 -5.286 12.458 1.00 97.75 75 ASP A N 1
ATOM 492 C CA . ASP A 1 75 ? -15.222 -3.878 12.139 1.00 97.75 75 ASP A CA 1
ATOM 493 C C . ASP A 1 75 ? -14.856 -3.621 10.678 1.00 97.75 75 ASP A C 1
ATOM 495 O O . ASP A 1 75 ? -14.089 -4.327 10.023 1.00 97.75 75 ASP A O 1
ATOM 499 N N . GLN A 1 76 ? -15.436 -2.555 10.138 1.00 97.44 76 GLN A N 1
ATOM 500 C CA . GLN A 1 76 ? -15.138 -2.039 8.814 1.00 97.44 76 GLN A CA 1
ATOM 501 C C . GLN A 1 76 ? -14.665 -0.601 8.935 1.00 97.44 76 GLN A C 1
ATOM 503 O O . GLN A 1 76 ? -15.358 0.276 9.468 1.00 97.44 76 GLN A O 1
ATOM 508 N N . PHE A 1 77 ? -13.481 -0.361 8.387 1.00 98.12 77 PHE A N 1
ATOM 509 C CA . PHE A 1 77 ? -12.878 0.956 8.351 1.00 98.12 77 PHE A CA 1
ATOM 510 C C . PHE A 1 77 ? -12.363 1.273 6.949 1.00 98.12 77 PHE A C 1
ATOM 512 O O . PHE A 1 77 ? -11.925 0.391 6.211 1.00 98.12 77 PHE A O 1
ATOM 519 N N . THR A 1 78 ? -12.424 2.545 6.567 1.00 98.38 78 THR A N 1
ATOM 520 C CA . THR A 1 78 ? -11.948 3.022 5.268 1.00 98.38 78 THR A CA 1
ATOM 521 C C . THR A 1 78 ? -10.895 4.113 5.437 1.00 98.38 78 THR A C 1
ATOM 523 O O . THR A 1 78 ? -11.084 5.072 6.182 1.00 98.38 78 THR A O 1
ATOM 526 N N . VAL A 1 79 ? -9.799 4.020 4.692 1.00 98.38 79 VAL A N 1
ATOM 527 C CA . VAL A 1 79 ? -8.813 5.093 4.537 1.00 98.38 79 VAL A CA 1
ATOM 528 C C . VAL A 1 79 ? -8.856 5.559 3.087 1.00 98.38 79 VAL A C 1
ATOM 530 O O . VAL A 1 79 ? -8.331 4.903 2.191 1.00 98.38 79 VAL A O 1
ATOM 533 N N . GLN A 1 80 ? -9.536 6.679 2.850 1.00 97.44 80 GLN A N 1
ATOM 534 C CA . GLN A 1 80 ? -9.623 7.299 1.525 1.00 97.44 80 GLN A CA 1
ATOM 535 C C . GLN A 1 80 ? -8.434 8.208 1.251 1.00 97.44 80 GLN A C 1
ATOM 537 O O . GLN A 1 80 ? -7.972 8.256 0.116 1.00 97.44 80 GLN A O 1
ATOM 542 N N . SER A 1 81 ? -7.934 8.894 2.283 1.00 95.25 81 SER A N 1
ATOM 543 C CA . SER A 1 81 ? -6.794 9.791 2.147 1.00 95.25 81 SER A CA 1
ATOM 544 C C . SER A 1 81 ? -5.797 9.673 3.295 1.00 95.25 81 SER A C 1
ATOM 546 O O . SER A 1 81 ? -6.136 9.382 4.444 1.00 95.25 81 SER A O 1
ATOM 548 N N . ALA A 1 82 ? -4.540 9.902 2.940 1.00 93.69 82 ALA A N 1
ATOM 549 C CA . ALA A 1 82 ? -3.397 10.021 3.826 1.00 93.69 82 ALA A CA 1
ATOM 550 C C . ALA A 1 82 ? -2.387 10.892 3.076 1.00 93.69 82 ALA A C 1
ATOM 552 O O . ALA A 1 82 ? -1.471 10.388 2.431 1.00 93.69 82 ALA A O 1
ATOM 553 N N . GLU A 1 83 ? -2.622 12.202 3.058 1.00 90.12 83 GLU A N 1
ATOM 554 C CA . GLU A 1 83 ? -1.749 13.156 2.367 1.00 90.12 83 GLU A CA 1
ATOM 555 C C . GLU A 1 83 ? -0.394 13.254 3.076 1.00 90.12 83 GLU A C 1
ATOM 557 O O . GLU A 1 83 ? -0.280 12.971 4.261 1.00 90.12 83 GLU A O 1
ATOM 562 N N . GLU A 1 84 ? 0.672 13.647 2.388 1.00 84.25 84 GLU A N 1
ATOM 563 C CA . GLU A 1 84 ? 1.949 13.865 3.064 1.00 84.25 84 GLU A CA 1
ATOM 564 C C . GLU A 1 84 ? 1.866 15.087 3.997 1.00 84.25 84 GLU A C 1
ATOM 566 O O . GLU A 1 84 ? 1.248 16.084 3.625 1.00 84.25 84 GLU A O 1
ATOM 571 N N . PRO A 1 85 ? 2.515 15.091 5.178 1.00 82.25 85 PRO A N 1
ATOM 572 C CA . PRO A 1 85 ? 3.270 14.023 5.848 1.00 82.25 85 PRO A CA 1
ATOM 573 C C . PRO A 1 85 ? 2.436 13.240 6.896 1.00 82.25 85 PRO A C 1
ATOM 575 O O . PRO A 1 85 ? 2.896 13.014 8.020 1.00 82.25 85 PRO A O 1
ATOM 578 N N . VAL A 1 86 ? 1.201 12.855 6.562 1.00 89.00 86 VAL A N 1
ATOM 579 C CA . VAL A 1 86 ? 0.273 12.112 7.433 1.00 89.00 86 VAL A CA 1
ATOM 580 C C . VAL A 1 86 ? 0.535 10.609 7.376 1.00 89.00 86 VAL A C 1
ATOM 582 O O . VAL A 1 86 ? 0.864 10.035 6.335 1.00 89.00 86 VAL A O 1
ATOM 585 N N . GLN A 1 87 ? 0.358 9.967 8.525 1.00 90.25 87 GLN A N 1
ATOM 586 C CA . GLN A 1 87 ? 0.348 8.519 8.677 1.00 90.25 87 GLN A CA 1
ATOM 587 C C . GLN A 1 87 ? -0.966 8.093 9.317 1.00 90.25 87 GLN A C 1
ATOM 589 O O . GLN A 1 87 ? -1.438 8.746 10.249 1.00 90.25 87 GLN A O 1
ATOM 594 N N . VAL A 1 88 ? -1.531 6.987 8.852 1.00 94.69 88 VAL A N 1
ATOM 595 C CA . VAL A 1 88 ? -2.774 6.423 9.373 1.00 94.69 88 VAL A CA 1
ATOM 596 C C . VAL A 1 88 ? -2.518 4.986 9.791 1.00 94.69 88 VAL A C 1
ATOM 598 O O . VAL A 1 88 ? -2.270 4.128 8.952 1.00 94.69 88 VAL A O 1
ATOM 601 N N . TYR A 1 89 ? -2.591 4.717 11.087 1.00 94.19 89 TYR A N 1
ATOM 602 C CA . TYR A 1 89 ? -2.471 3.381 11.653 1.00 94.19 89 TYR A CA 1
ATOM 603 C C . TYR A 1 89 ? -3.832 2.921 12.158 1.00 94.19 89 TYR A C 1
ATOM 605 O O . TYR A 1 89 ? -4.421 3.575 13.016 1.00 94.19 89 TYR A O 1
ATOM 613 N N . VAL A 1 90 ? -4.321 1.802 11.633 1.00 96.50 90 VAL A N 1
ATOM 614 C CA . VAL A 1 90 ? -5.584 1.181 12.039 1.00 96.50 90 VAL A CA 1
ATOM 615 C C . VAL A 1 90 ? -5.268 -0.126 12.750 1.00 96.50 90 VAL A C 1
ATOM 617 O O . VAL A 1 90 ? -4.774 -1.055 12.119 1.00 96.50 90 VAL A O 1
ATOM 620 N N . ALA A 1 91 ? -5.540 -0.184 14.049 1.00 95.00 91 ALA A N 1
ATOM 621 C CA . ALA A 1 91 ? -5.480 -1.395 14.854 1.00 95.00 91 ALA A CA 1
ATOM 622 C C . ALA A 1 91 ? -6.897 -1.901 15.093 1.00 95.00 91 ALA A C 1
ATOM 624 O O . ALA A 1 91 ? -7.669 -1.210 15.754 1.00 95.00 91 ALA A O 1
ATOM 625 N N . ALA A 1 92 ? -7.243 -3.045 14.513 1.00 94.88 92 ALA A N 1
ATOM 626 C CA . ALA A 1 92 ? -8.618 -3.503 14.444 1.00 94.88 92 ALA A CA 1
ATOM 627 C C . ALA A 1 92 ? -9.050 -4.190 15.745 1.00 94.88 92 ALA A C 1
ATOM 629 O O . ALA A 1 92 ? -9.949 -3.684 16.401 1.00 94.88 92 ALA A O 1
ATOM 630 N N . GLY A 1 93 ? -8.267 -5.141 16.252 1.00 93.81 93 GLY A N 1
ATOM 631 C CA . GLY A 1 93 ? -8.492 -5.703 17.583 1.00 93.81 93 GLY A CA 1
ATOM 632 C C . GLY A 1 93 ? -8.758 -7.190 17.485 1.00 93.81 93 GLY A C 1
ATOM 633 O O . GLY A 1 93 ? -7.893 -7.919 17.016 1.00 93.81 93 GLY A O 1
ATOM 634 N N . ALA A 1 94 ? -9.891 -7.645 18.006 1.00 95.56 94 ALA A N 1
ATOM 635 C CA . ALA A 1 94 ? -10.364 -9.005 17.781 1.00 95.56 94 ALA A CA 1
ATOM 636 C C . ALA A 1 94 ? -11.582 -8.989 16.852 1.00 95.56 94 ALA A C 1
ATOM 638 O O . ALA A 1 94 ? -12.359 -8.044 16.881 1.00 95.56 94 ALA A O 1
ATOM 639 N N . GLY A 1 95 ? -11.826 -10.084 16.139 1.00 96.69 95 GLY A N 1
ATOM 640 C CA . GLY A 1 95 ? -12.916 -10.178 15.171 1.00 96.69 95 GLY A CA 1
ATOM 641 C C . GLY A 1 95 ? -12.384 -10.361 13.757 1.00 96.69 95 GLY A C 1
ATOM 642 O O . GLY A 1 95 ? -11.187 -10.368 13.529 1.00 96.69 95 GLY A O 1
ATOM 643 N N . ASP A 1 96 ? -13.289 -10.590 12.809 1.00 97.94 96 ASP A N 1
ATOM 644 C CA . ASP A 1 96 ? -12.905 -10.633 11.395 1.00 97.94 96 ASP A CA 1
ATOM 645 C C . ASP A 1 96 ? -13.051 -9.224 10.811 1.00 97.94 96 ASP A C 1
ATOM 647 O O . ASP A 1 96 ? -14.160 -8.824 10.422 1.00 97.94 96 ASP A O 1
ATOM 651 N N . ASP A 1 97 ? -11.956 -8.469 10.778 1.00 98.06 97 ASP A N 1
ATOM 652 C CA . ASP A 1 97 ? -11.966 -7.054 10.433 1.00 98.06 97 ASP A CA 1
ATOM 653 C C . ASP A 1 97 ? -11.664 -6.799 8.958 1.00 98.06 97 ASP A C 1
ATOM 655 O O . ASP A 1 97 ? -11.046 -7.593 8.246 1.00 98.06 97 ASP A O 1
ATOM 659 N N . SER A 1 98 ? -12.112 -5.649 8.457 1.00 97.94 98 SER A N 1
ATOM 660 C CA . SER A 1 98 ? -11.857 -5.237 7.081 1.00 97.94 98 SER A CA 1
ATOM 661 C C . SER A 1 98 ? -11.404 -3.788 6.994 1.00 97.94 98 SER A C 1
ATOM 663 O O . SER A 1 98 ? -12.176 -2.859 7.249 1.00 97.94 98 SER A O 1
ATOM 665 N N . LEU A 1 99 ? -10.189 -3.586 6.481 1.00 98.50 99 LEU A N 1
ATOM 666 C CA . LEU A 1 99 ? -9.714 -2.280 6.043 1.00 98.50 99 LEU A CA 1
ATOM 667 C C . LEU A 1 99 ? -9.889 -2.128 4.534 1.00 98.50 99 LEU A C 1
ATOM 669 O O . LEU A 1 99 ? -9.400 -2.936 3.744 1.00 98.50 99 LEU A O 1
ATOM 673 N N . ARG A 1 100 ? -10.543 -1.046 4.118 1.00 98.25 100 ARG A N 1
ATOM 674 C CA . ARG A 1 100 ? -10.547 -0.582 2.729 1.00 98.25 100 ARG A CA 1
ATOM 675 C C . ARG A 1 100 ? -9.600 0.604 2.581 1.00 98.25 100 ARG A C 1
ATOM 677 O O . ARG A 1 100 ? -9.739 1.586 3.303 1.00 98.25 100 ARG A O 1
ATOM 684 N N . VAL A 1 101 ? -8.698 0.554 1.607 1.00 98.31 101 VAL A N 1
ATOM 685 C CA . VAL A 1 101 ? -7.829 1.680 1.248 1.00 98.31 101 VAL A CA 1
ATOM 686 C C . VAL A 1 101 ? -8.099 2.097 -0.194 1.00 98.31 101 VAL A C 1
ATOM 688 O O . VAL A 1 101 ? -8.074 1.261 -1.099 1.00 98.31 101 VAL A O 1
ATOM 691 N N . GLY A 1 102 ? -8.389 3.383 -0.383 1.00 96.44 102 GLY A N 1
ATOM 692 C CA . GLY A 1 102 ? -8.743 3.993 -1.664 1.00 96.44 102 GLY A CA 1
ATOM 693 C C . GLY A 1 102 ? -10.023 4.821 -1.597 1.00 96.44 102 GLY A C 1
ATOM 694 O O . GLY A 1 102 ? -10.904 4.592 -0.761 1.00 96.44 102 GLY A O 1
ATOM 695 N N . ASN A 1 103 ? -10.117 5.812 -2.481 1.00 94.00 103 ASN A N 1
ATOM 696 C CA . ASN A 1 103 ? -11.253 6.729 -2.544 1.00 94.00 103 ASN A CA 1
ATOM 697 C C . ASN A 1 103 ? -12.509 6.066 -3.154 1.00 94.00 103 ASN A C 1
ATOM 699 O O . ASN A 1 103 ? -12.533 4.873 -3.483 1.00 94.00 103 ASN A O 1
ATOM 703 N N . ASP A 1 104 ? -13.591 6.838 -3.287 1.00 93.69 104 ASP A N 1
ATOM 704 C CA . ASP A 1 104 ? -14.868 6.355 -3.845 1.00 93.69 104 ASP A CA 1
ATOM 705 C C . ASP A 1 104 ? -14.760 5.946 -5.325 1.00 93.69 104 ASP A C 1
ATOM 707 O O . ASP A 1 104 ? -15.590 5.186 -5.824 1.00 93.69 104 ASP A O 1
ATOM 711 N N . SER A 1 105 ? -13.715 6.412 -6.012 1.00 93.56 105 SER A N 1
ATOM 712 C CA . SER A 1 105 ? -13.387 6.040 -7.389 1.00 93.56 105 SER A CA 1
ATOM 713 C C . SER A 1 105 ? -12.490 4.801 -7.478 1.00 93.56 105 SER A C 1
ATOM 715 O O . SER A 1 105 ? -12.044 4.482 -8.573 1.00 93.56 105 SER A O 1
ATOM 717 N N . ASN A 1 106 ? -12.242 4.094 -6.363 1.00 92.75 106 ASN A N 1
ATOM 718 C CA . ASN A 1 106 ? -11.319 2.953 -6.283 1.00 92.75 106 ASN A CA 1
ATOM 719 C C . ASN A 1 106 ? -9.866 3.309 -6.653 1.00 92.75 106 ASN A C 1
ATOM 721 O O . ASN A 1 106 ? -9.166 2.479 -7.219 1.00 92.75 106 ASN A O 1
ATOM 725 N N . SER A 1 107 ? -9.416 4.523 -6.329 1.00 92.62 107 SER A N 1
ATOM 726 C CA . SER A 1 107 ? -8.063 4.994 -6.637 1.00 92.62 107 SER A CA 1
ATOM 727 C C . SER A 1 107 ? -7.294 5.393 -5.372 1.00 92.62 107 SER A C 1
ATOM 729 O O . SER A 1 107 ? -7.896 5.776 -4.362 1.00 92.62 107 SER A O 1
ATOM 731 N N . LEU A 1 108 ? -5.958 5.353 -5.435 1.00 94.00 108 LEU A N 1
ATOM 732 C CA . LEU A 1 108 ? -5.055 5.748 -4.343 1.00 94.00 108 LEU A CA 1
ATOM 733 C C . LEU A 1 108 ? -4.413 7.129 -4.547 1.00 94.00 108 LEU A C 1
ATOM 735 O O . LEU A 1 108 ? -3.460 7.465 -3.849 1.00 94.00 108 LEU A O 1
ATOM 739 N N . THR A 1 109 ? -4.926 7.960 -5.457 1.00 91.38 109 THR A N 1
ATOM 740 C CA . THR A 1 109 ? -4.362 9.299 -5.736 1.00 91.38 109 THR A CA 1
ATOM 741 C C . THR A 1 109 ? -4.322 10.231 -4.520 1.00 91.38 109 THR A C 1
ATOM 743 O O . THR A 1 109 ? -3.547 11.182 -4.496 1.00 91.38 109 THR A O 1
ATOM 746 N N . GLU A 1 110 ? -5.161 9.979 -3.513 1.00 93.62 110 GLU A N 1
ATOM 747 C CA . GLU A 1 110 ? -5.220 10.729 -2.245 1.00 93.62 110 GLU A CA 1
ATOM 748 C C . GLU A 1 110 ? -4.355 10.099 -1.135 1.00 93.62 110 GLU A C 1
ATOM 750 O O . GLU A 1 110 ? -4.318 10.578 0.003 1.00 93.62 110 GLU A O 1
ATOM 755 N N . ILE A 1 111 ? -3.643 9.017 -1.455 1.00 93.62 111 ILE A N 1
ATOM 756 C CA . ILE A 1 111 ? -2.667 8.371 -0.585 1.00 93.62 111 ILE A CA 1
ATOM 757 C C . ILE A 1 111 ? -1.280 8.760 -1.083 1.00 93.62 111 ILE A C 1
ATOM 759 O O . ILE A 1 111 ? -0.791 8.274 -2.102 1.00 93.62 111 ILE A O 1
ATOM 763 N N . SER A 1 112 ? -0.622 9.645 -0.346 1.00 90.31 112 SER A N 1
ATOM 764 C CA . SER A 1 112 ? 0.792 9.947 -0.563 1.00 90.31 112 SER A CA 1
ATOM 765 C C . SER A 1 112 ? 1.646 9.608 0.649 1.00 90.31 112 SER A C 1
ATOM 767 O O . SER A 1 112 ? 2.831 9.378 0.470 1.00 90.31 112 SER A O 1
ATOM 769 N N . GLY A 1 113 ? 1.065 9.557 1.848 1.00 89.69 113 GLY A N 1
ATOM 770 C CA . GLY A 1 113 ? 1.683 9.183 3.116 1.00 89.69 113 GLY A CA 1
ATOM 771 C C . GLY A 1 113 ? 1.699 7.674 3.376 1.00 89.69 113 GLY A C 1
ATOM 772 O O . GLY A 1 113 ? 1.831 6.867 2.454 1.00 89.69 113 GLY A O 1
ATOM 773 N N . ILE A 1 114 ? 1.607 7.302 4.655 1.00 90.19 114 ILE A N 1
ATOM 774 C CA . ILE A 1 114 ? 1.714 5.907 5.112 1.00 90.19 114 ILE A CA 1
ATOM 775 C C . ILE A 1 114 ? 0.372 5.446 5.675 1.00 90.19 114 ILE A C 1
ATOM 777 O O . ILE A 1 114 ? -0.213 6.125 6.517 1.00 90.19 114 ILE A O 1
ATOM 781 N N . VAL A 1 115 ? -0.079 4.264 5.266 1.00 94.50 115 VAL A N 1
ATOM 782 C CA . VAL A 1 115 ? -1.194 3.548 5.894 1.00 94.50 115 VAL A CA 1
ATOM 783 C C . VAL A 1 115 ? -0.656 2.250 6.486 1.00 94.50 115 VAL A C 1
ATOM 785 O O . VAL A 1 115 ? 0.050 1.518 5.804 1.00 94.50 115 VAL A O 1
ATOM 788 N N . GLY A 1 116 ? -0.967 1.950 7.742 1.00 93.38 116 GLY A N 1
ATOM 789 C CA . GLY A 1 116 ? -0.638 0.674 8.374 1.00 93.38 116 GLY A CA 1
ATOM 790 C C . GLY A 1 116 ? -1.887 0.001 8.922 1.00 93.38 116 GLY A C 1
ATOM 791 O O . GLY A 1 116 ? -2.695 0.650 9.588 1.00 93.38 116 GLY A O 1
ATOM 792 N N . PHE A 1 117 ? -2.033 -1.291 8.651 1.00 95.38 117 PHE A N 1
ATOM 793 C CA . PHE A 1 117 ? -3.138 -2.110 9.125 1.00 95.38 117 PHE A CA 1
ATOM 794 C C . PHE A 1 117 ? -2.641 -3.202 10.064 1.00 95.38 117 PHE A C 1
ATOM 796 O O . PHE A 1 117 ? -1.757 -3.981 9.708 1.00 95.38 117 PHE A O 1
ATOM 803 N N . PHE A 1 118 ? -3.238 -3.244 11.249 1.00 93.25 118 PHE A N 1
ATOM 804 C CA . PHE A 1 118 ? -3.007 -4.250 12.267 1.00 93.25 118 PHE A CA 1
ATOM 805 C C . PHE A 1 118 ? -4.335 -4.958 12.531 1.00 93.25 118 PHE A C 1
ATOM 807 O O . PHE A 1 118 ? -5.129 -4.444 13.313 1.00 93.25 118 PHE A O 1
ATOM 814 N N . GLY A 1 119 ? -4.593 -6.079 11.861 1.00 93.56 119 GLY A N 1
ATOM 815 C CA . GLY A 1 119 ? -5.834 -6.845 12.002 1.00 93.56 119 GLY A CA 1
ATOM 816 C C . GLY A 1 119 ? -6.032 -7.344 13.431 1.00 93.56 119 GLY A C 1
ATOM 817 O O . GLY A 1 119 ? -6.919 -6.882 14.133 1.00 93.56 119 GLY A O 1
ATOM 818 N N . GLY A 1 120 ? -5.069 -8.104 13.948 1.00 93.38 120 GLY A N 1
ATOM 819 C CA . GLY A 1 120 ? -5.103 -8.571 15.332 1.00 93.38 120 GLY A CA 1
ATOM 820 C C . GLY A 1 120 ? -5.577 -10.017 15.414 1.00 93.38 120 GLY A C 1
ATOM 821 O O . GLY A 1 120 ? -4.983 -10.877 14.770 1.00 93.38 120 GLY A O 1
ATOM 822 N N . ASP A 1 121 ? -6.544 -10.308 16.283 1.00 95.06 121 ASP A N 1
ATOM 823 C CA . ASP A 1 121 ? -7.062 -11.661 16.493 1.00 95.06 121 ASP A CA 1
ATOM 824 C C . ASP A 1 121 ? -8.277 -11.923 15.589 1.00 95.06 121 ASP A C 1
ATOM 826 O O . ASP A 1 121 ? -9.376 -11.475 15.892 1.00 95.06 121 ASP A O 1
ATOM 830 N N . GLY A 1 122 ? -8.143 -12.771 14.572 1.00 95.62 122 GLY A N 1
ATOM 831 C CA . GLY A 1 122 ? -9.270 -13.149 13.718 1.00 95.62 122 GLY A CA 1
ATOM 832 C C . GLY A 1 122 ? -8.830 -13.482 12.304 1.00 95.62 122 GLY A C 1
ATOM 833 O O . GLY A 1 122 ? -7.698 -13.918 12.100 1.00 95.62 122 GLY A O 1
ATOM 834 N N . THR A 1 123 ? -9.746 -13.380 11.340 1.00 96.62 123 THR A N 1
ATOM 835 C CA . THR A 1 123 ? -9.403 -13.399 9.912 1.00 96.62 123 THR A CA 1
ATOM 836 C C . THR A 1 123 ? -9.616 -12.018 9.318 1.00 96.62 123 THR A C 1
ATOM 838 O O . THR A 1 123 ? -10.736 -11.656 8.949 1.00 96.62 123 THR A O 1
ATOM 841 N N . ASP A 1 124 ? -8.524 -11.287 9.145 1.00 97.88 124 ASP A N 1
ATOM 842 C CA . ASP A 1 124 ? -8.567 -9.890 8.755 1.00 97.88 124 ASP A CA 1
ATOM 843 C C . ASP A 1 124 ? -8.314 -9.705 7.264 1.00 97.88 124 ASP A C 1
ATOM 845 O O . ASP A 1 124 ? -7.503 -10.386 6.623 1.00 97.88 124 ASP A O 1
ATOM 849 N N . THR A 1 125 ? -9.044 -8.755 6.689 1.00 98.44 125 THR A N 1
ATOM 850 C CA . THR A 1 125 ? -9.026 -8.473 5.259 1.00 98.44 125 THR A CA 1
ATOM 851 C C . THR A 1 125 ? -8.535 -7.059 4.986 1.00 98.44 125 THR A C 1
ATOM 853 O O . THR A 1 125 ? -9.159 -6.072 5.370 1.00 98.44 125 THR A O 1
ATOM 856 N N . LEU A 1 126 ? -7.458 -6.948 4.215 1.00 98.44 126 LEU A N 1
ATOM 857 C CA . LEU A 1 126 ? -7.047 -5.698 3.595 1.00 98.44 126 LEU A CA 1
ATOM 858 C C . LEU A 1 126 ? -7.538 -5.659 2.146 1.00 98.44 126 LEU A C 1
ATOM 860 O O . LEU A 1 126 ? -7.179 -6.509 1.335 1.00 98.44 126 LEU A O 1
ATOM 864 N N . ASN A 1 127 ? -8.317 -4.639 1.798 1.00 98.44 127 ASN A N 1
ATOM 865 C CA . ASN A 1 127 ? -8.76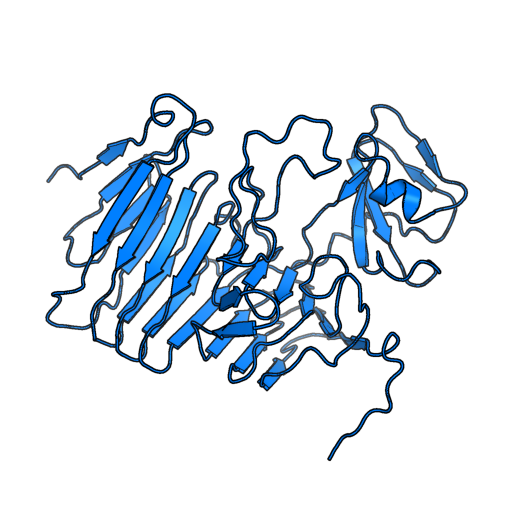0 -4.378 0.434 1.00 98.44 127 ASN A CA 1
ATOM 866 C C . ASN A 1 127 ? -8.125 -3.082 -0.082 1.00 98.44 127 ASN A C 1
ATOM 868 O O . ASN A 1 127 ? -8.458 -1.997 0.398 1.00 98.44 127 ASN A O 1
ATOM 872 N N . VAL A 1 128 ? -7.242 -3.191 -1.072 1.00 98.06 128 VAL A N 1
ATOM 873 C CA . VAL A 1 128 ? -6.531 -2.067 -1.691 1.00 98.06 128 VAL A CA 1
ATOM 874 C C . VAL A 1 128 ? -7.056 -1.841 -3.103 1.00 98.06 128 VAL A C 1
ATOM 876 O O . VAL A 1 128 ? -7.052 -2.753 -3.930 1.00 98.06 128 VAL A O 1
ATOM 879 N N . TYR A 1 129 ? -7.487 -0.613 -3.374 1.00 95.38 129 TYR A N 1
ATOM 880 C CA . TYR A 1 129 ? -8.033 -0.198 -4.662 1.00 95.38 129 TYR A CA 1
ATOM 881 C C . TYR A 1 129 ? -7.192 0.939 -5.217 1.00 95.38 129 TYR A C 1
ATOM 883 O O . TYR A 1 129 ? -7.202 2.027 -4.642 1.00 95.38 129 TYR A O 1
ATOM 891 N N . GLY A 1 130 ? -6.471 0.684 -6.303 1.00 91.56 130 GLY A N 1
ATOM 892 C CA . GLY A 1 130 ? -5.637 1.683 -6.954 1.00 91.56 130 GLY A CA 1
ATOM 893 C C . GLY A 1 130 ? -5.663 1.549 -8.463 1.00 91.56 130 GLY A C 1
ATOM 894 O O . GLY A 1 130 ? -6.413 0.745 -9.004 1.00 91.56 130 GLY A O 1
ATOM 895 N N . ASP A 1 131 ? -4.813 2.351 -9.093 1.00 85.31 131 ASP A N 1
ATOM 896 C CA . ASP A 1 131 ? -4.519 2.278 -10.518 1.00 85.31 131 ASP A CA 1
ATOM 897 C C . ASP A 1 131 ? -3.035 1.920 -10.638 1.00 85.31 131 ASP A C 1
ATOM 899 O O . ASP A 1 131 ? -2.174 2.761 -10.366 1.00 85.31 131 ASP A O 1
ATOM 903 N N . ALA A 1 132 ? -2.708 0.678 -10.993 1.00 85.69 132 ALA A N 1
ATOM 904 C CA . ALA A 1 132 ? -1.317 0.245 -11.167 1.00 85.69 132 ALA A CA 1
ATOM 905 C C . ALA A 1 132 ? -0.807 0.579 -12.572 1.00 85.69 132 ALA A C 1
ATOM 907 O O . ALA A 1 132 ? -0.084 -0.214 -13.177 1.00 85.69 132 ALA A O 1
ATOM 908 N N . ALA A 1 133 ? -1.219 1.741 -13.087 1.00 82.25 133 ALA A N 1
ATOM 909 C CA . ALA A 1 133 ? -1.088 2.103 -14.484 1.00 82.25 133 ALA A CA 1
ATOM 910 C C . ALA A 1 133 ? 0.337 1.842 -14.965 1.00 82.25 133 ALA A C 1
ATOM 912 O O . ALA A 1 133 ? 1.308 2.310 -14.357 1.00 82.25 133 ALA A O 1
ATOM 913 N N . ALA A 1 134 ? 0.455 1.095 -16.064 1.00 69.94 134 ALA A N 1
ATOM 914 C CA . ALA A 1 134 ? 1.750 0.872 -16.668 1.00 69.94 134 ALA A CA 1
ATOM 915 C C . ALA A 1 134 ? 2.410 2.239 -16.927 1.00 69.94 134 ALA A C 1
ATOM 917 O O . ALA A 1 134 ? 1.733 3.170 -17.387 1.00 69.94 134 ALA A O 1
ATOM 918 N N . PRO A 1 135 ? 3.711 2.399 -16.623 1.00 60.97 135 PRO A N 1
ATOM 919 C CA . PRO A 1 135 ? 4.407 3.637 -16.930 1.00 60.97 135 PRO A CA 1
ATOM 920 C C . PRO A 1 135 ? 4.177 3.951 -18.407 1.00 60.97 135 PRO A C 1
ATOM 922 O O . PRO A 1 135 ? 4.379 3.093 -19.270 1.00 60.97 135 PRO A O 1
ATOM 925 N N . THR A 1 136 ? 3.679 5.157 -18.693 1.00 55.16 136 THR A N 1
ATOM 926 C CA . THR A 1 136 ? 3.345 5.559 -20.060 1.00 55.16 136 THR A CA 1
ATOM 927 C C . THR A 1 136 ? 4.565 5.328 -20.942 1.00 55.16 136 THR A C 1
ATOM 929 O O . THR A 1 136 ? 5.658 5.791 -20.617 1.00 55.16 136 THR A O 1
ATOM 932 N N . THR A 1 137 ? 4.381 4.618 -22.053 1.00 47.97 137 THR A N 1
ATOM 933 C CA . THR A 1 137 ? 5.423 4.165 -22.994 1.00 47.97 137 THR A CA 1
ATOM 934 C C . THR A 1 137 ? 6.207 5.286 -23.695 1.00 47.97 137 THR A C 1
ATOM 936 O O . THR A 1 137 ? 6.909 5.020 -24.664 1.00 47.97 137 THR A O 1
ATOM 939 N N . ASP A 1 138 ? 6.109 6.530 -23.225 1.00 53.16 138 ASP A N 1
ATOM 940 C CA . ASP A 1 138 ? 7.009 7.621 -23.609 1.00 53.16 138 ASP A CA 1
ATOM 941 C C . ASP A 1 138 ? 8.392 7.475 -22.945 1.00 53.16 138 ASP A C 1
ATOM 943 O O . ASP A 1 138 ? 9.320 8.214 -23.272 1.00 53.16 138 ASP A O 1
ATOM 947 N N . ALA A 1 139 ? 8.556 6.498 -22.043 1.00 59.91 139 ALA A N 1
ATOM 948 C CA . ALA A 1 139 ? 9.859 6.129 -21.517 1.00 59.91 139 ALA A CA 1
ATOM 949 C C . ALA A 1 139 ? 10.746 5.545 -22.628 1.00 59.91 139 ALA A C 1
ATOM 951 O O . ALA A 1 139 ? 10.419 4.530 -23.249 1.00 59.91 139 ALA A O 1
ATOM 952 N N . THR A 1 140 ? 11.911 6.155 -22.844 1.00 67.75 140 THR A N 1
ATOM 953 C CA . THR A 1 140 ? 12.918 5.600 -23.748 1.00 67.75 140 THR A CA 1
ATOM 954 C C . THR A 1 140 ? 13.412 4.276 -23.177 1.00 67.75 140 THR A C 1
ATOM 956 O O . THR A 1 140 ? 13.872 4.208 -22.040 1.00 67.75 140 THR A O 1
ATOM 959 N N . THR A 1 141 ? 13.324 3.197 -23.948 1.00 71.62 141 THR A N 1
ATOM 960 C CA . THR A 1 141 ? 13.860 1.905 -23.520 1.00 71.62 141 THR A CA 1
ATOM 961 C C . THR A 1 141 ? 15.390 1.942 -23.551 1.00 71.62 141 THR A C 1
ATOM 963 O O . THR A 1 141 ? 15.979 2.314 -24.568 1.00 71.62 141 THR A O 1
ATOM 966 N N . ALA A 1 142 ? 16.046 1.532 -22.464 1.00 72.50 142 ALA A N 1
ATOM 967 C CA . ALA A 1 142 ? 17.506 1.541 -22.333 1.00 72.50 142 ALA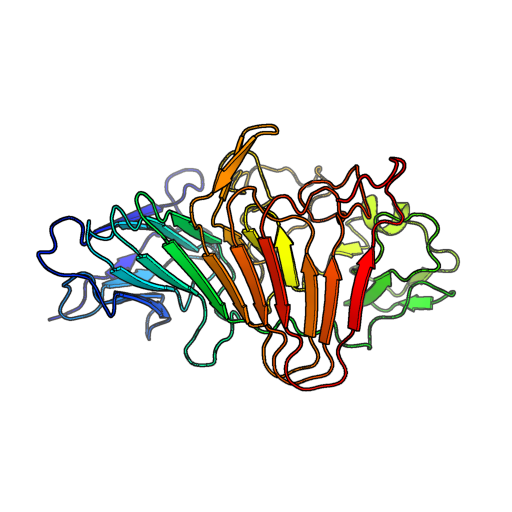 A CA 1
ATOM 968 C C . ALA A 1 142 ? 18.199 0.409 -23.131 1.00 72.50 142 ALA A C 1
ATOM 970 O 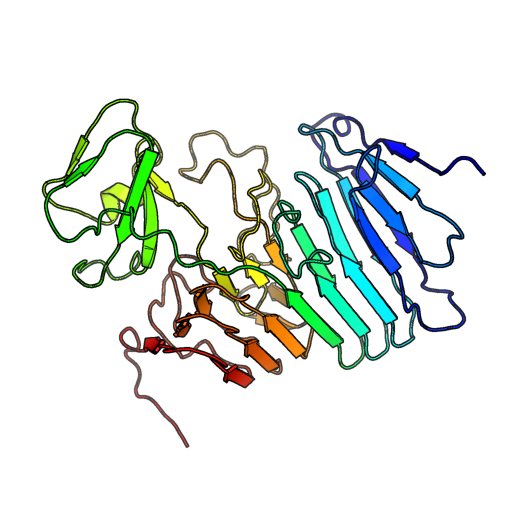O . ALA A 1 142 ? 18.932 -0.405 -22.575 1.00 72.50 142 ALA A O 1
ATOM 971 N N . THR A 1 143 ? 17.940 0.313 -24.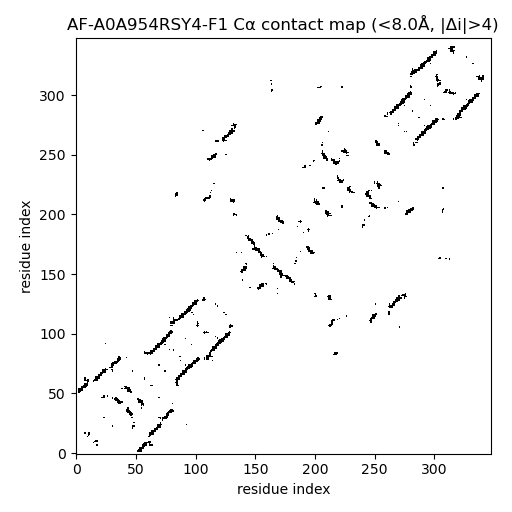439 1.00 70.44 143 THR A N 1
ATOM 972 C CA . THR A 1 143 ? 18.430 -0.769 -25.326 1.00 70.44 143 THR A CA 1
ATOM 973 C C . THR A 1 143 ? 19.328 -0.279 -26.461 1.00 70.44 143 THR A C 1
ATOM 975 O O . THR A 1 143 ? 20.003 -1.072 -27.115 1.00 70.44 143 THR A O 1
ATOM 978 N N . ALA A 1 144 ? 19.366 1.030 -26.705 1.00 72.88 144 ALA A N 1
ATOM 979 C CA . ALA A 1 144 ? 20.203 1.668 -27.716 1.00 72.88 144 ALA A CA 1
ATOM 980 C C . ALA A 1 144 ? 20.612 3.070 -27.259 1.00 72.88 144 ALA A C 1
ATOM 982 O O . ALA A 1 144 ? 20.027 3.610 -26.324 1.00 72.88 144 ALA A O 1
ATOM 983 N N . SER A 1 145 ? 21.597 3.679 -27.922 1.00 84.56 145 SER A N 1
ATOM 984 C CA . SER A 1 145 ? 21.989 5.052 -27.602 1.00 84.56 145 SER A CA 1
ATOM 985 C C . SER A 1 145 ? 20.797 6.009 -27.710 1.00 84.56 145 SER A C 1
ATOM 987 O O . SER A 1 145 ? 20.074 5.980 -28.708 1.00 84.56 145 SER A O 1
ATOM 989 N N . ALA A 1 146 ? 20.624 6.861 -26.703 1.00 87.00 146 ALA A N 1
ATOM 990 C CA . ALA A 1 146 ? 19.536 7.824 -26.619 1.00 87.00 146 ALA A CA 1
ATOM 991 C C . ALA A 1 146 ? 20.059 9.190 -26.182 1.00 87.00 146 ALA A C 1
ATOM 993 O O . ALA A 1 146 ? 21.010 9.284 -25.403 1.00 87.00 146 ALA A O 1
ATOM 994 N N . THR A 1 147 ? 19.416 10.247 -26.666 1.00 90.69 147 THR A N 1
ATOM 995 C CA . THR A 1 147 ? 19.554 11.587 -26.098 1.00 90.69 147 THR A CA 1
ATOM 996 C C . THR A 1 147 ? 18.328 11.848 -25.243 1.00 90.69 147 THR A C 1
ATOM 998 O O . THR A 1 147 ? 17.217 11.686 -25.735 1.00 90.69 147 THR A O 1
ATOM 1001 N N . LEU A 1 148 ? 18.554 12.218 -23.988 1.00 89.94 148 LEU A N 1
ATOM 1002 C CA . LEU A 1 148 ? 17.517 12.493 -23.006 1.00 89.94 148 LEU A CA 1
ATOM 1003 C C . LEU A 1 148 ? 17.540 13.974 -22.665 1.00 89.94 148 LEU A C 1
ATOM 1005 O O . LEU A 1 148 ? 18.603 14.516 -22.342 1.00 89.94 148 LEU A O 1
ATOM 1009 N N . ASP A 1 149 ? 16.379 14.604 -22.725 1.00 90.81 149 ASP A N 1
ATOM 1010 C CA . ASP A 1 149 ? 16.133 15.919 -22.161 1.00 90.81 149 ASP A CA 1
ATOM 1011 C C . ASP A 1 149 ? 15.820 15.797 -20.654 1.00 90.81 149 ASP A C 1
ATOM 1013 O O . ASP A 1 149 ? 15.416 14.732 -20.175 1.00 90.81 149 ASP A O 1
ATOM 1017 N N . PRO A 1 150 ? 16.027 16.863 -19.856 1.00 87.75 150 PRO A N 1
ATOM 1018 C CA . PRO A 1 150 ? 15.595 16.879 -18.461 1.00 87.75 150 PRO A CA 1
ATOM 1019 C C . PRO A 1 150 ? 14.115 16.485 -18.327 1.00 87.75 150 PRO A C 1
ATOM 1021 O O . PRO A 1 150 ? 13.271 17.037 -19.032 1.00 87.75 150 PRO A O 1
ATOM 1024 N N . HIS A 1 151 ? 13.821 15.594 -17.378 1.00 80.50 151 HIS A N 1
ATOM 1025 C CA . HIS A 1 151 ? 12.531 14.944 -17.100 1.00 80.50 151 HIS A CA 1
ATOM 1026 C C . HIS A 1 151 ? 12.125 13.790 -18.026 1.00 80.50 151 HIS A C 1
ATOM 1028 O O . HIS A 1 151 ? 11.074 13.183 -17.802 1.00 80.50 151 HIS A O 1
ATOM 1034 N N . ASP A 1 152 ? 12.948 13.426 -19.011 1.00 84.19 152 ASP A N 1
ATOM 1035 C CA . ASP A 1 152 ? 12.704 12.204 -19.774 1.00 84.19 152 ASP A CA 1
ATOM 1036 C C . ASP A 1 152 ? 12.792 10.978 -18.864 1.00 84.19 152 ASP A C 1
ATOM 1038 O O . ASP A 1 152 ? 13.648 10.885 -17.976 1.00 84.19 152 ASP A O 1
ATOM 1042 N N . THR A 1 153 ? 11.905 10.013 -19.102 1.00 80.69 153 THR A N 1
ATOM 1043 C CA . THR A 1 153 ? 11.900 8.744 -18.375 1.00 80.69 153 THR A CA 1
ATOM 1044 C C . THR A 1 153 ? 12.542 7.638 -19.199 1.00 80.69 153 THR A C 1
ATOM 1046 O O . THR A 1 153 ? 12.503 7.633 -20.430 1.00 80.69 153 THR A O 1
ATOM 1049 N N . VAL A 1 154 ? 13.162 6.691 -18.506 1.00 80.12 154 VAL A N 1
ATOM 1050 C CA . VAL A 1 154 ? 13.889 5.571 -19.087 1.00 80.12 154 VAL A CA 1
ATOM 1051 C C . VAL A 1 154 ? 13.424 4.291 -18.421 1.00 80.12 154 VAL A C 1
ATOM 1053 O O . VAL A 1 154 ? 13.539 4.155 -17.204 1.00 80.12 154 VAL A O 1
ATOM 1056 N N . LEU A 1 155 ? 12.921 3.355 -19.224 1.00 76.12 155 LEU A N 1
ATOM 1057 C CA . LEU A 1 155 ? 12.591 2.004 -18.783 1.00 76.12 155 LEU A CA 1
ATOM 1058 C C . LEU A 1 155 ? 13.805 1.098 -18.998 1.00 76.12 155 LEU A C 1
ATOM 1060 O O . LEU A 1 155 ? 14.329 1.003 -20.113 1.00 76.12 155 LEU A O 1
ATOM 1064 N N . ILE A 1 156 ? 14.225 0.402 -17.944 1.00 73.25 156 ILE A N 1
ATOM 1065 C CA . ILE A 1 156 ? 15.279 -0.607 -18.040 1.00 73.25 156 ILE A CA 1
ATOM 1066 C C . ILE A 1 156 ? 14.671 -1.928 -18.517 1.00 73.25 156 ILE A C 1
ATOM 1068 O O . ILE A 1 156 ? 13.858 -2.540 -17.823 1.00 73.25 156 ILE A O 1
ATOM 1072 N N . ASP A 1 157 ? 15.076 -2.358 -19.708 1.00 65.50 157 ASP A N 1
ATOM 1073 C CA . ASP A 1 157 ? 14.559 -3.540 -20.408 1.00 65.50 157 ASP A CA 1
ATOM 1074 C C . ASP A 1 157 ? 15.546 -4.722 -20.381 1.00 65.50 157 ASP A C 1
ATOM 1076 O O . ASP A 1 157 ? 16.682 -4.625 -19.919 1.00 65.50 157 ASP A O 1
ATOM 1080 N N . ASP A 1 158 ? 15.095 -5.848 -20.915 1.00 56.47 158 ASP A N 1
ATOM 1081 C CA . ASP A 1 158 ? 15.667 -7.192 -20.945 1.00 56.47 158 ASP A CA 1
ATOM 1082 C C . ASP A 1 158 ? 17.088 -7.309 -21.517 1.00 56.47 158 ASP A C 1
ATOM 1084 O O . ASP A 1 158 ? 17.759 -8.320 -21.309 1.00 56.47 158 ASP A O 1
ATOM 1088 N N . GLN A 1 159 ? 17.556 -6.311 -22.270 1.00 53.53 159 GLN A N 1
ATOM 1089 C CA . GLN A 1 159 ? 18.891 -6.334 -22.885 1.00 53.53 159 GLN A CA 1
ATOM 1090 C C . GLN A 1 159 ? 20.004 -5.920 -21.917 1.00 53.53 159 GLN A C 1
ATOM 1092 O O . GLN A 1 159 ? 21.185 -6.090 -22.227 1.00 53.53 159 GLN A O 1
ATOM 1097 N N . PHE A 1 160 ? 19.646 -5.3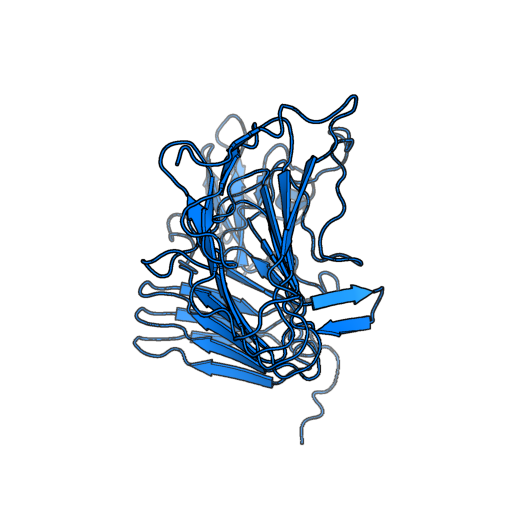98 -20.745 1.00 58.28 160 PHE A N 1
ATOM 1098 C CA . PHE A 1 160 ? 20.603 -5.064 -19.706 1.00 58.28 160 PHE A CA 1
ATOM 1099 C C . PHE A 1 160 ? 21.139 -6.328 -19.027 1.00 58.28 160 PHE A C 1
ATOM 1101 O O . PHE A 1 160 ? 20.412 -7.052 -18.350 1.00 58.28 160 PHE A O 1
ATOM 1108 N N . ALA A 1 161 ? 22.440 -6.590 -19.184 1.00 43.34 161 ALA A N 1
ATOM 1109 C CA . ALA A 1 161 ? 23.110 -7.725 -18.542 1.00 43.34 161 ALA A CA 1
ATOM 1110 C C . ALA A 1 161 ? 23.157 -7.606 -17.004 1.00 43.34 161 ALA A C 1
ATOM 1112 O O . ALA A 1 161 ? 23.311 -8.611 -16.313 1.00 43.34 161 ALA A O 1
ATOM 1113 N N . GLU A 1 162 ? 22.998 -6.391 -16.472 1.00 52.25 162 GLU A N 1
ATOM 1114 C CA . GLU A 1 162 ? 22.901 -6.112 -15.038 1.00 52.25 162 GLU A CA 1
ATOM 1115 C C . GLU A 1 162 ? 21.441 -6.257 -14.591 1.00 52.25 162 GLU A C 1
ATOM 1117 O O . GLU A 1 162 ? 20.636 -5.328 -14.625 1.00 52.25 162 GLU A O 1
ATOM 1122 N N . THR A 1 163 ? 21.088 -7.481 -14.209 1.00 52.69 163 THR A N 1
ATOM 1123 C CA . THR A 1 163 ? 19.707 -7.971 -14.072 1.00 52.69 163 THR A CA 1
ATOM 1124 C C . THR A 1 163 ? 18.909 -7.400 -12.899 1.00 52.69 163 THR A C 1
ATOM 1126 O O . THR A 1 163 ? 17.775 -7.812 -12.673 1.00 52.69 163 THR A O 1
ATOM 1129 N N . SER A 1 164 ? 19.503 -6.500 -12.117 1.00 51.81 164 SER A N 1
ATOM 1130 C CA . SER A 1 164 ? 18.894 -5.931 -10.918 1.00 51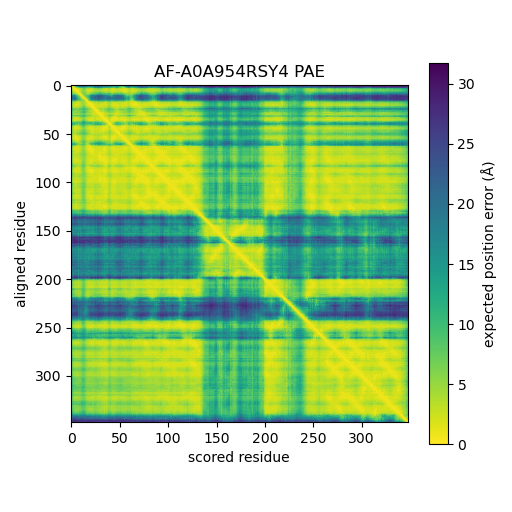.81 164 SER A CA 1
ATOM 1131 C C . SER A 1 164 ? 17.882 -4.842 -11.252 1.00 51.81 164 SER A C 1
ATOM 1133 O O . SER A 1 164 ? 16.779 -4.847 -10.725 1.00 51.81 164 SER A O 1
ATOM 1135 N N . LEU A 1 165 ? 18.184 -3.964 -12.201 1.00 57.16 165 LEU A N 1
ATOM 1136 C CA . LEU A 1 165 ? 17.330 -2.814 -12.498 1.00 57.16 165 LEU A CA 1
ATOM 1137 C C . LEU A 1 165 ? 16.195 -3.103 -13.487 1.00 57.16 165 LEU A C 1
ATOM 1139 O O . LEU A 1 165 ? 15.467 -2.185 -13.847 1.00 57.16 165 LEU A O 1
ATOM 1143 N N . ARG A 1 166 ? 16.029 -4.349 -13.944 1.00 60.06 166 ARG A N 1
ATOM 1144 C CA . ARG A 1 166 ? 15.031 -4.710 -14.960 1.00 60.06 166 ARG A CA 1
ATOM 1145 C C . ARG A 1 166 ? 13.618 -4.322 -14.508 1.00 60.06 166 ARG A C 1
ATOM 1147 O O . ARG A 1 166 ? 13.183 -4.686 -13.420 1.00 60.06 166 ARG A O 1
ATOM 1154 N N . GLY A 1 167 ? 12.903 -3.585 -15.357 1.00 56.97 167 GLY A N 1
ATOM 1155 C CA . GLY A 1 167 ? 11.561 -3.073 -15.077 1.00 56.97 167 GLY A CA 1
ATOM 1156 C C . GLY A 1 167 ? 11.514 -1.793 -14.241 1.00 56.97 167 GLY A C 1
ATOM 1157 O O . GLY A 1 167 ? 10.436 -1.218 -14.098 1.00 56.97 167 GLY A O 1
ATOM 1158 N N . ALA A 1 168 ? 12.649 -1.316 -13.722 1.00 66.31 168 ALA A N 1
ATOM 1159 C CA . ALA A 1 168 ? 12.715 -0.015 -13.078 1.00 66.31 168 ALA A CA 1
ATOM 1160 C C . ALA A 1 168 ? 12.579 1.106 -14.117 1.00 66.31 168 ALA A C 1
ATOM 1162 O O . ALA A 1 168 ? 13.052 0.994 -15.254 1.00 66.31 168 ALA A O 1
ATOM 1163 N N . VAL A 1 169 ? 11.956 2.204 -13.697 1.00 72.31 169 VAL A N 1
ATOM 1164 C CA . VAL A 1 169 ? 11.872 3.439 -14.475 1.00 72.31 169 VAL A CA 1
ATOM 1165 C C . VAL A 1 169 ? 12.681 4.514 -13.765 1.00 72.31 169 VAL A C 1
ATOM 1167 O O . VAL A 1 169 ? 12.559 4.697 -12.553 1.00 72.31 169 VAL A O 1
ATOM 1170 N N . PHE A 1 170 ? 13.505 5.233 -14.515 1.00 76.88 170 PHE A N 1
ATOM 1171 C CA . PHE A 1 170 ? 14.292 6.357 -14.017 1.00 76.88 170 PHE A CA 1
ATOM 1172 C C . PHE A 1 170 ? 13.947 7.627 -14.783 1.00 76.88 170 PHE A C 1
ATOM 1174 O O . PHE A 1 170 ? 13.759 7.589 -15.989 1.00 76.88 170 PHE A O 1
ATOM 1181 N N . GLU A 1 171 ? 13.878 8.751 -14.087 1.00 80.81 171 GLU A N 1
ATOM 1182 C CA . GLU A 1 171 ? 13.755 10.093 -14.640 1.00 80.81 171 GLU A CA 1
ATOM 1183 C C . GLU A 1 171 ? 15.155 10.700 -14.694 1.00 80.81 171 GLU A C 1
ATOM 1185 O O . GLU A 1 171 ? 15.892 10.683 -13.700 1.00 80.81 171 GLU A O 1
ATOM 1190 N N . TYR A 1 172 ? 15.519 11.243 -15.850 1.00 85.94 172 TYR A N 1
ATOM 1191 C CA . TYR A 1 172 ? 16.725 12.037 -15.986 1.00 85.94 172 TYR A CA 1
ATOM 1192 C C . TYR A 1 172 ? 16.494 13.428 -15.380 1.00 85.94 172 TYR A C 1
ATOM 1194 O O . TYR A 1 172 ? 15.708 14.217 -15.890 1.00 85.94 172 TYR A O 1
ATOM 1202 N N . VAL A 1 173 ? 17.180 13.748 -14.285 1.00 83.00 173 VAL A N 1
ATOM 1203 C CA . VAL A 1 173 ? 17.024 15.009 -13.531 1.00 83.00 173 VAL A CA 1
ATOM 1204 C C . VAL A 1 173 ? 18.190 15.982 -13.726 1.00 83.00 173 VAL A C 1
ATOM 1206 O O . VAL A 1 173 ? 18.317 16.962 -12.992 1.00 83.00 173 VAL A O 1
ATOM 1209 N N . GLY A 1 174 ? 19.057 15.731 -14.710 1.00 84.38 174 GLY A N 1
ATOM 1210 C CA . GLY A 1 174 ? 20.153 16.642 -15.030 1.00 84.38 174 GLY A CA 1
ATOM 1211 C C . GLY A 1 174 ? 19.667 17.981 -15.599 1.00 84.38 174 GLY A C 1
ATOM 1212 O O . GLY A 1 174 ? 18.595 18.083 -16.180 1.00 84.38 174 GLY A O 1
ATOM 1213 N N . GLU A 1 175 ? 20.481 19.030 -15.466 1.00 88.50 175 GLU A N 1
ATOM 1214 C CA . GLU A 1 175 ? 20.118 20.396 -15.890 1.00 88.50 175 GLU A CA 1
ATOM 1215 C C . GLU A 1 175 ? 20.215 20.633 -17.412 1.00 88.50 175 GLU A C 1
ATOM 1217 O O . GLU A 1 175 ? 19.913 21.723 -17.904 1.00 88.50 175 GLU A O 1
ATOM 1222 N N . SER A 1 176 ? 20.719 19.672 -18.187 1.00 92.25 176 SER A N 1
ATOM 1223 C CA . SER A 1 176 ? 20.950 19.810 -19.631 1.00 92.25 176 SER A CA 1
ATOM 1224 C C . SER A 1 176 ? 20.861 18.457 -20.325 1.00 92.25 176 SER A C 1
ATOM 1226 O O . SER A 1 176 ? 21.153 17.459 -19.679 1.00 92.25 176 SER A O 1
ATOM 1228 N N . PRO A 1 177 ? 20.532 18.403 -21.626 1.00 93.31 177 PRO A N 1
ATOM 1229 C CA . PRO A 1 177 ? 20.372 17.132 -22.320 1.00 93.31 177 PRO A CA 1
ATOM 1230 C C . PRO A 1 177 ? 21.639 16.269 -22.270 1.00 93.31 177 PRO A C 1
ATOM 1232 O O . PRO A 1 177 ? 22.754 16.780 -22.438 1.00 93.31 177 PRO A O 1
ATOM 1235 N N . VAL A 1 178 ? 21.477 14.958 -22.090 1.00 90.75 178 VAL A N 1
ATOM 1236 C CA . VAL A 1 178 ? 22.577 13.983 -22.066 1.00 90.75 178 VAL A CA 1
ATOM 1237 C C . VAL A 1 178 ? 22.418 12.975 -23.192 1.00 90.75 178 VAL A C 1
ATOM 1239 O O . VAL A 1 178 ? 21.314 12.556 -23.510 1.00 90.75 178 VAL A O 1
ATOM 1242 N N . THR A 1 179 ? 23.523 12.569 -23.815 1.00 91.31 179 THR A N 1
ATOM 1243 C CA . THR A 1 179 ? 23.518 11.425 -24.736 1.00 91.31 179 THR A CA 1
ATOM 1244 C C . THR A 1 179 ? 24.149 10.231 -24.044 1.00 91.31 179 THR A C 1
ATOM 1246 O O . THR A 1 179 ? 25.337 10.264 -23.727 1.00 91.31 179 THR A O 1
ATOM 1249 N N . ILE A 1 180 ? 23.354 9.188 -23.829 1.00 86.00 180 ILE A N 1
ATOM 1250 C CA . ILE A 1 180 ? 23.814 7.903 -23.318 1.00 86.00 180 ILE A CA 1
ATOM 1251 C C . ILE A 1 180 ? 24.123 7.019 -24.521 1.00 86.00 180 ILE A C 1
ATOM 1253 O O . ILE A 1 180 ? 23.271 6.799 -25.382 1.00 86.00 180 ILE A O 1
ATOM 1257 N N . THR A 1 181 ? 25.370 6.575 -24.639 1.00 84.31 181 THR A N 1
ATOM 1258 C CA . THR A 1 181 ? 25.828 5.724 -25.754 1.00 84.31 181 THR A CA 1
ATOM 1259 C C . THR A 1 181 ? 25.973 4.268 -25.366 1.00 84.31 181 THR A C 1
ATOM 1261 O O . THR A 1 181 ? 25.874 3.399 -26.227 1.00 84.31 181 THR A O 1
ATOM 1264 N N . ASP A 1 182 ? 26.218 4.032 -24.086 1.00 81.06 182 ASP A N 1
ATOM 1265 C CA . ASP A 1 182 ? 26.282 2.722 -23.475 1.00 81.06 182 ASP A CA 1
ATOM 1266 C C . ASP A 1 182 ? 25.652 2.871 -22.101 1.00 81.06 182 ASP A C 1
ATOM 1268 O O . ASP A 1 182 ? 25.940 3.838 -21.394 1.00 81.06 182 ASP A O 1
ATOM 1272 N N . TRP A 1 183 ? 24.726 1.987 -21.786 1.00 79.31 183 TRP A N 1
ATOM 1273 C CA . TRP A 1 183 ? 23.945 2.098 -20.572 1.00 79.31 183 TRP A CA 1
ATOM 1274 C C . TRP A 1 183 ? 24.542 1.166 -19.516 1.00 79.31 183 TRP A C 1
ATOM 1276 O O . TRP A 1 183 ? 24.798 -0.002 -19.805 1.00 79.31 183 TRP A O 1
ATOM 1286 N N . SER A 1 184 ? 24.727 1.645 -18.283 1.00 76.25 184 SER A N 1
ATOM 1287 C CA . SER A 1 184 ? 25.188 0.812 -17.167 1.00 76.25 184 SER A CA 1
ATOM 1288 C C . SER A 1 184 ? 24.316 0.975 -15.921 1.00 76.25 184 SER A C 1
ATOM 1290 O O . SER A 1 184 ? 23.713 2.021 -15.698 1.00 76.25 184 SER A O 1
ATOM 1292 N N . ALA A 1 185 ? 24.241 -0.063 -15.080 1.00 66.31 185 ALA A N 1
ATOM 1293 C CA . ALA A 1 185 ? 23.486 0.013 -13.830 1.00 66.31 185 ALA A CA 1
ATOM 1294 C C . ALA A 1 185 ? 24.134 0.992 -12.837 1.00 66.31 185 ALA A C 1
ATOM 1296 O O . ALA A 1 185 ? 23.442 1.585 -12.012 1.00 66.31 185 ALA A O 1
ATOM 1297 N N . GLU A 1 186 ? 25.452 1.192 -12.943 1.00 69.06 186 GLU A N 1
ATOM 1298 C CA . GLU A 1 186 ? 26.181 2.177 -12.146 1.00 69.06 186 GLU A CA 1
ATOM 1299 C C . GLU A 1 186 ? 25.709 3.604 -12.431 1.00 69.06 186 GLU A C 1
ATOM 1301 O O . GLU A 1 186 ? 25.583 4.374 -11.481 1.00 69.06 186 GLU A O 1
ATOM 1306 N N . ASP A 1 187 ? 25.364 3.935 -13.684 1.00 71.94 187 ASP A N 1
ATOM 1307 C CA . ASP A 1 187 ? 24.838 5.262 -14.030 1.00 71.94 187 ASP A CA 1
ATOM 1308 C C . ASP A 1 187 ? 23.589 5.588 -13.205 1.00 71.94 187 ASP A C 1
ATOM 1310 O O . ASP A 1 187 ? 23.481 6.675 -12.644 1.00 71.94 187 ASP A O 1
ATOM 1314 N N . PHE A 1 188 ? 22.678 4.623 -13.071 1.00 72.12 188 PHE A N 1
ATOM 1315 C CA . PHE A 1 188 ? 21.415 4.796 -12.352 1.00 72.12 188 PHE A CA 1
ATOM 1316 C C . PHE A 1 188 ? 21.556 4.724 -10.828 1.00 72.12 188 PHE A C 1
ATOM 1318 O O . PHE A 1 188 ? 20.807 5.383 -10.110 1.00 72.12 188 PHE A O 1
ATOM 1325 N N . LEU A 1 189 ? 22.482 3.903 -10.323 1.00 65.06 189 LEU A N 1
ATOM 1326 C CA . LEU A 1 189 ? 22.621 3.622 -8.889 1.00 65.06 189 LEU A CA 1
ATOM 1327 C C . LEU A 1 189 ? 23.613 4.544 -8.170 1.00 65.06 189 LEU A C 1
ATOM 1329 O O . LEU A 1 189 ? 23.525 4.684 -6.951 1.00 65.06 189 LEU A O 1
ATOM 1333 N N . GLN A 1 190 ? 24.573 5.138 -8.884 1.00 68.19 190 GLN A N 1
ATOM 1334 C CA . GLN A 1 190 ? 25.676 5.893 -8.275 1.00 68.19 190 GLN A CA 1
ATOM 1335 C C . GLN A 1 190 ? 25.650 7.398 -8.584 1.00 68.19 190 GLN A C 1
ATOM 1337 O O . GLN A 1 190 ? 26.424 8.136 -7.975 1.00 68.19 190 GLN A O 1
ATOM 1342 N N . ASP A 1 191 ? 24.766 7.874 -9.472 1.00 70.56 191 ASP A N 1
ATOM 1343 C CA . ASP A 1 191 ? 24.639 9.299 -9.820 1.00 70.56 191 ASP A CA 1
ATOM 1344 C C . ASP A 1 191 ? 23.215 9.846 -9.566 1.00 70.56 191 ASP A C 1
ATOM 1346 O O . ASP A 1 191 ? 22.465 10.140 -10.506 1.00 70.56 191 ASP A O 1
ATOM 1350 N N . PRO A 1 192 ? 22.819 10.026 -8.289 1.00 63.59 192 PRO A N 1
ATOM 1351 C CA . PRO A 1 192 ? 21.494 10.540 -7.929 1.00 63.59 192 PRO A CA 1
ATOM 1352 C C . PRO A 1 192 ? 21.270 12.004 -8.345 1.00 63.59 192 PRO A C 1
ATOM 1354 O O . PRO A 1 192 ? 20.140 12.488 -8.326 1.00 63.59 192 PRO A O 1
ATOM 1357 N N . ALA A 1 193 ? 22.331 12.727 -8.726 1.00 70.69 193 ALA A N 1
ATOM 1358 C CA . ALA A 1 193 ? 22.231 14.075 -9.281 1.00 70.69 193 ALA A CA 1
ATOM 1359 C C . ALA A 1 193 ? 21.779 14.072 -10.751 1.00 70.69 193 ALA A C 1
ATOM 1361 O O . ALA A 1 193 ? 21.337 15.103 -11.259 1.00 70.69 193 ALA A O 1
ATOM 1362 N N . LYS A 1 194 ? 21.890 12.931 -11.441 1.00 76.62 194 LYS A N 1
ATOM 1363 C CA . LYS A 1 194 ? 21.412 12.747 -12.816 1.00 76.62 194 LYS A CA 1
ATOM 1364 C C . LYS A 1 194 ? 20.183 11.871 -12.913 1.00 76.62 194 LYS A C 1
ATOM 1366 O O . LYS A 1 194 ? 19.391 12.081 -13.826 1.00 76.62 194 LYS A O 1
ATOM 1371 N N . TRP A 1 195 ? 20.026 10.913 -12.011 1.00 74.00 195 TRP A N 1
ATOM 1372 C CA . TRP A 1 195 ? 18.973 9.917 -12.106 1.00 74.00 195 TRP A CA 1
ATOM 1373 C C . TRP A 1 195 ? 18.143 9.873 -10.847 1.00 74.00 195 TRP A C 1
ATOM 1375 O O . TRP A 1 195 ? 18.643 9.750 -9.732 1.00 74.00 195 TRP A O 1
ATOM 1385 N N . ARG A 1 196 ? 16.835 9.922 -11.051 1.00 73.56 196 ARG A N 1
ATOM 1386 C CA . ARG A 1 196 ? 15.855 9.749 -9.998 1.00 73.56 196 ARG A CA 1
ATOM 1387 C C . ARG A 1 196 ? 15.023 8.527 -10.324 1.00 73.56 196 ARG A C 1
ATOM 1389 O O . ARG A 1 196 ? 14.397 8.476 -11.376 1.00 73.56 196 ARG A O 1
ATOM 1396 N N . THR A 1 197 ? 14.981 7.543 -9.434 1.00 67.00 197 THR A N 1
ATOM 1397 C CA . THR A 1 197 ? 14.062 6.420 -9.625 1.00 67.00 197 THR A CA 1
ATOM 1398 C C . THR A 1 197 ? 12.621 6.919 -9.572 1.00 67.00 197 THR A C 1
ATOM 1400 O O . THR A 1 197 ? 12.206 7.578 -8.614 1.00 67.00 197 THR A O 1
ATOM 1403 N N . VAL A 1 198 ? 11.855 6.584 -10.602 1.00 62.97 198 VAL A N 1
ATOM 1404 C CA . VAL A 1 198 ? 10.422 6.836 -10.687 1.00 62.97 198 VAL A CA 1
ATOM 1405 C C . VAL A 1 198 ? 9.734 5.575 -10.185 1.00 62.97 198 VAL A C 1
ATOM 1407 O O . VAL A 1 198 ? 9.397 4.669 -10.942 1.00 62.97 198 VAL A O 1
ATOM 1410 N N . TYR A 1 199 ? 9.578 5.481 -8.866 1.00 58.31 199 TYR A N 1
ATOM 1411 C CA . TYR A 1 199 ? 8.820 4.400 -8.237 1.00 58.31 199 TYR A CA 1
ATOM 1412 C C . TYR A 1 199 ? 7.321 4.637 -8.451 1.00 58.31 199 TYR A C 1
ATOM 1414 O O . TYR A 1 199 ? 6.645 5.181 -7.581 1.00 58.31 199 TYR A O 1
ATOM 1422 N N . VAL A 1 200 ? 6.816 4.282 -9.631 1.00 59.12 200 VAL A N 1
ATOM 1423 C CA . VAL A 1 200 ? 5.382 4.387 -9.972 1.00 59.12 200 VAL A CA 1
ATOM 1424 C C . VAL A 1 200 ? 4.794 3.091 -10.516 1.00 59.12 200 VAL A C 1
ATOM 1426 O O . VAL A 1 200 ? 3.623 3.070 -10.860 1.00 59.12 200 VAL A O 1
ATOM 1429 N N . VAL A 1 201 ? 5.579 2.014 -10.592 1.00 76.00 201 VAL A N 1
ATOM 1430 C CA . VAL A 1 201 ? 5.011 0.694 -10.880 1.00 76.00 201 VAL A CA 1
ATOM 1431 C C . VAL A 1 201 ? 4.455 0.140 -9.577 1.00 76.00 201 VAL A C 1
ATOM 1433 O O . VAL A 1 201 ? 5.150 0.157 -8.556 1.00 76.00 201 VAL A O 1
ATOM 1436 N N . GLY A 1 202 ? 3.212 -0.338 -9.605 1.00 87.44 202 GLY A N 1
ATOM 1437 C CA . GLY A 1 202 ? 2.614 -0.987 -8.450 1.00 87.44 202 GLY A CA 1
ATOM 1438 C C . GLY A 1 202 ? 3.448 -2.196 -8.028 1.00 87.44 202 GLY A C 1
ATOM 1439 O O . GLY A 1 202 ? 3.853 -2.997 -8.869 1.00 87.44 202 GLY A O 1
ATOM 1440 N N . GLN A 1 203 ? 3.731 -2.324 -6.734 1.00 90.44 203 GLN A N 1
ATOM 1441 C CA . GLN A 1 203 ? 4.488 -3.450 -6.191 1.00 90.44 203 GLN A CA 1
ATOM 1442 C C . GLN A 1 203 ? 3.860 -3.957 -4.896 1.00 90.44 203 GLN A C 1
ATOM 1444 O O . GLN A 1 203 ? 3.478 -3.165 -4.036 1.00 90.44 203 GLN A O 1
ATOM 1449 N N . MET A 1 204 ? 3.840 -5.277 -4.726 1.00 94.31 204 MET A N 1
ATOM 1450 C CA . MET A 1 204 ? 3.576 -5.966 -3.466 1.00 94.31 204 MET A CA 1
ATOM 1451 C C . MET A 1 204 ? 4.826 -6.688 -2.961 1.00 94.31 204 MET A C 1
ATOM 1453 O O . MET A 1 204 ? 5.538 -7.343 -3.723 1.00 94.31 204 MET A O 1
ATOM 1457 N N . THR A 1 205 ? 5.043 -6.620 -1.650 1.00 92.00 205 THR A N 1
ATOM 1458 C CA . THR A 1 205 ? 5.951 -7.494 -0.899 1.00 92.00 205 THR A CA 1
ATOM 1459 C C . THR A 1 205 ? 5.187 -8.209 0.213 1.00 92.00 205 THR A C 1
ATOM 1461 O O . THR A 1 205 ? 4.027 -7.897 0.487 1.00 92.00 205 THR A O 1
ATOM 1464 N N . ALA A 1 206 ? 5.853 -9.116 0.930 1.00 91.56 206 ALA A N 1
ATOM 1465 C CA . ALA A 1 206 ? 5.271 -9.817 2.072 1.00 91.56 206 ALA A CA 1
ATOM 1466 C C . ALA A 1 206 ? 4.789 -8.898 3.216 1.00 91.56 206 ALA A C 1
ATOM 1468 O O . ALA A 1 206 ? 4.112 -9.379 4.121 1.00 91.56 206 ALA A O 1
ATOM 1469 N N . ILE A 1 207 ? 5.131 -7.604 3.213 1.00 90.25 207 ILE A N 1
ATOM 1470 C CA . ILE A 1 207 ? 4.744 -6.679 4.289 1.00 90.25 207 ILE A CA 1
ATOM 1471 C C . ILE A 1 207 ? 3.973 -5.441 3.825 1.00 90.25 207 ILE A C 1
ATOM 1473 O O . ILE A 1 207 ? 3.444 -4.723 4.674 1.00 90.25 207 ILE A O 1
ATOM 1477 N N . GLY A 1 208 ? 3.918 -5.147 2.523 1.00 92.12 208 GLY A N 1
ATOM 1478 C CA . GLY A 1 208 ? 3.279 -3.918 2.059 1.00 92.12 208 GLY A CA 1
ATOM 1479 C C . GLY A 1 208 ? 3.101 -3.793 0.551 1.00 92.12 208 GLY A C 1
ATOM 1480 O O . GLY A 1 208 ? 3.593 -4.611 -0.223 1.00 92.12 208 GLY A O 1
ATOM 1481 N N . ILE A 1 209 ? 2.396 -2.732 0.157 1.00 93.75 209 ILE A N 1
ATOM 1482 C CA . ILE A 1 209 ? 2.098 -2.340 -1.224 1.00 93.75 209 ILE A CA 1
ATOM 1483 C C . ILE A 1 209 ? 2.558 -0.896 -1.463 1.00 93.75 209 ILE A C 1
ATOM 1485 O O . ILE A 1 209 ? 2.353 -0.021 -0.617 1.00 93.75 209 ILE A O 1
ATOM 1489 N N . THR A 1 210 ? 3.158 -0.643 -2.626 1.00 89.44 210 THR A N 1
ATOM 1490 C CA . THR A 1 210 ? 3.627 0.673 -3.098 1.00 89.44 210 THR A CA 1
ATOM 1491 C C . THR A 1 210 ? 3.247 0.892 -4.570 1.00 89.44 210 THR A C 1
ATOM 1493 O O . THR A 1 210 ? 2.777 -0.028 -5.234 1.00 89.44 210 THR A O 1
ATOM 1496 N N . GLY A 1 211 ? 3.394 2.118 -5.089 1.00 84.00 211 GLY A N 1
ATOM 1497 C CA . GLY A 1 211 ? 3.355 2.401 -6.538 1.00 84.00 211 GLY A CA 1
ATOM 1498 C C . GLY A 1 211 ? 1.999 2.287 -7.258 1.00 84.00 211 GLY A C 1
ATOM 1499 O O . GLY A 1 211 ? 1.944 2.426 -8.468 1.00 84.00 211 GLY A O 1
ATOM 1500 N N . MET A 1 212 ? 0.894 2.074 -6.547 1.00 89.44 212 MET A N 1
ATOM 1501 C CA . MET A 1 212 ? -0.457 1.844 -7.099 1.00 89.44 212 MET A CA 1
ATOM 1502 C C . MET A 1 212 ? -1.224 3.146 -7.445 1.00 89.44 212 MET A C 1
ATOM 1504 O O . MET A 1 212 ? -2.358 3.347 -7.004 1.00 89.44 212 MET A O 1
ATOM 1508 N N . GLY A 1 213 ? -0.574 4.092 -8.133 1.00 86.81 213 GLY A N 1
ATOM 1509 C CA . GLY A 1 213 ? -1.136 5.433 -8.385 1.00 86.81 213 GLY A CA 1
ATOM 1510 C C . GLY A 1 213 ? -1.084 6.365 -7.164 1.00 86.81 213 GLY A C 1
ATOM 1511 O O . GLY A 1 213 ? -1.729 7.414 -7.131 1.00 86.81 213 GLY A O 1
ATOM 1512 N N . MET A 1 214 ? -0.308 5.972 -6.152 1.00 89.38 214 MET A N 1
ATOM 1513 C CA . MET A 1 214 ? -0.031 6.759 -4.953 1.00 89.38 214 MET A CA 1
ATOM 1514 C C . MET A 1 214 ? 0.915 7.926 -5.251 1.00 89.38 214 MET A C 1
ATOM 1516 O O . MET A 1 214 ? 1.763 7.855 -6.141 1.00 89.38 214 MET A O 1
ATOM 1520 N N . GLY A 1 215 ? 0.803 8.995 -4.462 1.00 84.62 215 GLY A N 1
ATOM 1521 C CA . GLY A 1 215 ? 1.746 10.111 -4.501 1.00 84.62 215 GLY A CA 1
ATOM 1522 C C . GLY A 1 215 ? 3.120 9.748 -3.929 1.00 84.62 215 GLY A C 1
ATOM 1523 O O . GLY A 1 215 ? 3.441 8.586 -3.687 1.00 84.62 215 GLY A O 1
ATOM 1524 N N . THR A 1 216 ? 3.939 10.765 -3.661 1.00 81.81 216 THR A N 1
ATOM 1525 C CA . THR A 1 216 ? 5.217 10.587 -2.954 1.00 81.81 216 THR A CA 1
ATOM 1526 C C . THR A 1 216 ? 5.200 11.309 -1.615 1.00 81.81 216 THR A C 1
ATOM 1528 O O . THR A 1 216 ? 4.455 12.272 -1.458 1.00 81.81 216 THR A O 1
ATOM 1531 N N . ASN A 1 217 ? 6.040 10.885 -0.674 1.00 79.44 217 ASN A N 1
ATOM 1532 C CA . ASN A 1 217 ? 6.210 11.525 0.622 1.00 79.44 217 ASN A CA 1
ATOM 1533 C C . ASN A 1 217 ? 7.684 11.614 1.053 1.00 79.44 217 ASN A C 1
ATOM 1535 O O . ASN A 1 217 ? 8.513 10.812 0.616 1.00 79.44 217 ASN A O 1
ATOM 1539 N N . PRO A 1 218 ? 8.038 12.584 1.919 1.00 72.25 218 PRO A N 1
ATOM 1540 C CA . PRO A 1 218 ? 9.377 12.706 2.489 1.00 72.25 218 PRO A CA 1
ATOM 1541 C C . PRO A 1 218 ? 9.660 11.660 3.573 1.00 72.25 218 PRO A C 1
ATOM 1543 O O . PRO A 1 218 ? 10.770 11.619 4.099 1.00 72.25 218 PRO A O 1
ATOM 1546 N N . LEU A 1 219 ? 8.669 10.859 3.977 1.00 71.25 219 LEU A N 1
ATOM 1547 C CA . LEU A 1 219 ? 8.870 9.859 5.013 1.00 71.25 219 LEU A CA 1
ATOM 1548 C C . LEU A 1 219 ? 9.518 8.641 4.372 1.00 71.25 219 LEU A C 1
ATOM 1550 O O . LEU A 1 219 ? 9.042 8.084 3.386 1.00 71.25 219 LEU A O 1
ATOM 1554 N N . ARG A 1 220 ? 10.653 8.235 4.930 1.00 63.28 220 ARG A N 1
ATOM 1555 C CA . ARG A 1 220 ? 11.350 7.058 4.441 1.00 63.28 220 ARG A CA 1
ATOM 1556 C C . ARG A 1 220 ? 10.599 5.817 4.884 1.00 63.28 220 ARG A C 1
ATOM 1558 O O . ARG A 1 220 ? 10.725 5.370 6.025 1.00 63.28 220 ARG A O 1
ATOM 1565 N N . ALA A 1 221 ? 9.848 5.269 3.941 1.00 57.47 221 ALA A N 1
ATOM 1566 C CA . ALA A 1 221 ? 9.155 4.017 4.105 1.00 57.47 221 ALA A CA 1
ATOM 1567 C C . ALA A 1 221 ? 9.800 2.936 3.226 1.00 57.47 221 ALA A C 1
ATOM 1569 O O . ALA A 1 221 ? 9.296 2.600 2.161 1.00 57.47 221 ALA A O 1
ATOM 1570 N N . ILE A 1 222 ? 10.982 2.456 3.618 1.00 52.56 222 ILE A N 1
ATOM 1571 C CA . ILE A 1 222 ? 11.568 1.250 3.006 1.00 52.56 222 ILE A CA 1
ATOM 1572 C C . ILE A 1 222 ? 10.959 0.058 3.706 1.00 52.56 222 ILE A C 1
ATOM 1574 O O . ILE A 1 222 ? 10.862 0.134 4.919 1.00 52.56 222 ILE A O 1
ATOM 1578 N N . HIS A 1 223 ? 10.663 -1.039 3.007 1.00 62.00 223 HIS A N 1
ATOM 1579 C CA . HIS A 1 223 ? 10.337 -2.325 3.623 1.00 62.00 223 HIS A CA 1
ATOM 1580 C C . HIS A 1 223 ? 11.403 -2.728 4.678 1.00 62.00 223 HIS A C 1
ATOM 1582 O O . HIS A 1 223 ? 12.435 -3.307 4.344 1.00 62.00 223 HIS A O 1
ATOM 1588 N N . ASN A 1 224 ? 11.203 -2.365 5.947 1.00 50.03 224 ASN A N 1
ATOM 1589 C CA . ASN A 1 224 ? 12.217 -2.425 7.004 1.00 50.03 224 ASN A CA 1
ATOM 1590 C C . ASN A 1 224 ? 11.713 -3.145 8.257 1.00 50.03 224 ASN A C 1
ATOM 1592 O O . ASN A 1 224 ? 10.518 -3.401 8.408 1.00 50.03 224 ASN A O 1
ATOM 1596 N N . ASP A 1 225 ? 12.664 -3.410 9.153 1.00 42.38 225 ASP A N 1
ATOM 1597 C CA . ASP A 1 225 ? 12.589 -4.312 10.308 1.00 42.38 225 ASP A CA 1
ATOM 1598 C C . ASP A 1 225 ? 11.596 -3.932 11.426 1.00 42.38 225 ASP A C 1
ATOM 1600 O O . ASP A 1 225 ? 11.632 -4.536 12.497 1.00 42.38 225 ASP A O 1
ATOM 1604 N N . VAL A 1 226 ? 10.744 -2.917 11.246 1.00 46.12 226 VAL A N 1
ATOM 1605 C CA . VAL A 1 226 ? 9.733 -2.577 12.262 1.00 46.12 226 VAL A CA 1
ATOM 1606 C C . VAL A 1 226 ? 8.356 -2.354 11.645 1.00 46.12 226 VAL A C 1
ATOM 1608 O O . VAL A 1 226 ? 7.408 -2.958 12.118 1.00 46.12 226 VAL A O 1
ATOM 1611 N N . PHE A 1 227 ? 8.228 -1.561 10.580 1.00 52.41 227 PHE A N 1
ATOM 1612 C CA . PHE A 1 227 ? 6.938 -1.304 9.896 1.00 52.41 227 PHE A CA 1
ATOM 1613 C C . PHE A 1 227 ? 7.113 -0.877 8.441 1.00 52.41 227 PHE A C 1
ATOM 1615 O O . PHE A 1 227 ? 6.218 -0.312 7.827 1.00 52.41 227 PHE A O 1
ATOM 1622 N N . GLY A 1 228 ? 8.327 -1.020 7.924 1.00 48.72 228 GLY A N 1
ATOM 1623 C CA . GLY A 1 228 ? 8.775 -0.160 6.858 1.00 48.72 228 GLY A CA 1
ATOM 1624 C C . GLY A 1 228 ? 8.766 1.328 7.198 1.00 48.72 228 GLY A C 1
ATOM 1625 O O . GLY A 1 228 ? 8.459 2.136 6.340 1.00 48.72 228 GLY A O 1
ATOM 1626 N N . THR A 1 229 ? 9.102 1.721 8.430 1.00 40.84 229 THR A N 1
ATOM 1627 C CA . THR A 1 229 ? 9.260 3.136 8.797 1.00 40.84 229 THR A CA 1
ATOM 1628 C C . THR A 1 229 ? 10.473 3.322 9.700 1.00 40.84 229 THR A C 1
ATOM 1630 O O . THR A 1 229 ? 10.433 3.031 10.895 1.00 40.84 229 THR A O 1
ATOM 1633 N N . SER A 1 230 ? 11.589 3.776 9.133 1.00 41.34 230 SER A N 1
ATOM 1634 C CA . SER A 1 230 ? 12.687 4.359 9.903 1.00 41.34 230 SER A CA 1
ATOM 1635 C C . SER A 1 230 ? 12.743 5.826 9.523 1.00 41.34 230 SER A C 1
ATOM 1637 O O . SER A 1 230 ? 13.128 6.195 8.417 1.00 41.34 230 SER A O 1
ATOM 1639 N N . TYR A 1 231 ? 12.251 6.651 10.442 1.00 51.62 231 TYR A N 1
ATOM 1640 C CA . TYR A 1 231 ? 12.208 8.093 10.283 1.00 51.62 231 TYR A CA 1
ATOM 1641 C C . TYR A 1 231 ? 13.599 8.640 10.516 1.00 51.62 231 TYR A C 1
ATOM 1643 O O . TYR A 1 231 ? 14.046 8.735 11.656 1.00 51.62 231 TYR A O 1
ATOM 1651 N N . ASP A 1 232 ? 14.262 9.009 9.433 1.00 48.09 232 ASP A N 1
ATOM 1652 C CA . ASP A 1 232 ? 15.449 9.831 9.525 1.00 48.09 232 ASP A CA 1
ATOM 1653 C C . ASP A 1 232 ? 15.270 11.049 8.614 1.00 48.09 232 ASP A C 1
ATOM 1655 O O . ASP A 1 232 ? 15.401 10.962 7.394 1.00 48.09 232 ASP A O 1
ATOM 1659 N N . ARG A 1 233 ? 14.867 12.180 9.214 1.00 46.94 233 ARG A N 1
ATOM 1660 C CA . ARG A 1 233 ? 14.949 13.501 8.564 1.00 46.94 233 ARG A CA 1
ATOM 1661 C C . ARG A 1 233 ? 16.383 14.044 8.584 1.00 46.94 233 ARG A C 1
ATOM 1663 O O . ARG A 1 233 ? 16.642 15.019 7.885 1.00 46.94 233 ARG A O 1
ATOM 1670 N N . ASP A 1 234 ? 17.275 13.446 9.378 1.00 45.19 234 ASP A N 1
ATOM 1671 C CA . ASP A 1 234 ? 18.650 13.893 9.610 1.00 45.19 234 ASP A CA 1
ATOM 1672 C C . ASP A 1 234 ? 19.659 13.215 8.670 1.00 45.19 234 ASP A C 1
ATOM 1674 O O . ASP A 1 234 ? 20.869 13.392 8.837 1.00 45.19 234 ASP A O 1
ATOM 1678 N N . LEU A 1 235 ? 19.191 12.516 7.627 1.00 45.59 235 LEU A N 1
ATOM 1679 C CA . LEU A 1 235 ? 20.056 12.105 6.528 1.00 45.59 235 LEU A CA 1
ATOM 1680 C C . LEU A 1 235 ? 20.637 13.360 5.878 1.00 45.59 235 LEU A C 1
ATOM 1682 O O . LEU A 1 235 ? 19.970 14.118 5.167 1.00 45.59 235 LEU A O 1
ATOM 1686 N N . THR A 1 236 ? 21.913 13.594 6.161 1.00 41.47 236 THR A N 1
ATOM 1687 C CA . THR A 1 236 ? 22.729 14.543 5.420 1.00 41.47 236 THR A CA 1
ATOM 1688 C C . THR A 1 236 ? 22.653 14.190 3.929 1.00 41.47 236 THR A C 1
ATOM 1690 O O . THR A 1 236 ? 22.600 13.001 3.620 1.00 41.47 236 THR A O 1
ATOM 1693 N N . PRO A 1 237 ? 22.716 15.163 2.999 1.00 41.31 237 PRO A N 1
ATOM 1694 C CA . PRO A 1 237 ? 22.698 14.940 1.541 1.00 41.31 237 PRO A CA 1
ATOM 1695 C C . PRO A 1 237 ? 23.774 13.991 0.963 1.00 41.31 237 PRO A C 1
ATOM 1697 O O . PRO A 1 237 ? 23.928 13.933 -0.251 1.00 41.31 237 PRO A O 1
ATOM 1700 N N . ASP A 1 238 ? 24.553 13.323 1.816 1.00 39.97 238 ASP A N 1
ATOM 1701 C CA . ASP A 1 238 ? 25.674 12.436 1.496 1.00 39.97 238 ASP A CA 1
ATOM 1702 C C . ASP A 1 238 ? 25.256 10.954 1.385 1.00 39.97 238 ASP A C 1
ATOM 1704 O O . ASP A 1 238 ? 26.018 10.133 0.883 1.00 39.97 238 ASP A O 1
ATOM 1708 N N . ASP A 1 239 ? 24.033 10.598 1.800 1.00 46.75 239 ASP A N 1
ATOM 1709 C CA . ASP A 1 239 ? 23.451 9.298 1.467 1.00 46.75 239 ASP A CA 1
ATOM 1710 C C . ASP A 1 239 ? 22.698 9.450 0.143 1.00 46.75 239 ASP A C 1
ATOM 1712 O O . ASP A 1 239 ? 21.719 10.190 0.084 1.00 46.75 239 ASP A O 1
ATOM 1716 N N . ASN A 1 240 ? 23.158 8.766 -0.911 1.00 49.44 240 ASN A N 1
ATOM 1717 C CA . ASN A 1 240 ? 22.613 8.712 -2.283 1.00 49.44 240 ASN A CA 1
ATOM 1718 C C . ASN A 1 240 ? 21.153 8.188 -2.378 1.00 49.44 240 ASN A C 1
ATOM 1720 O O . ASN A 1 240 ? 20.823 7.352 -3.216 1.00 49.44 240 ASN A O 1
ATOM 1724 N N . LEU A 1 241 ? 20.267 8.623 -1.489 1.00 52.12 241 LEU A N 1
ATOM 1725 C CA . LEU A 1 241 ? 18.893 8.177 -1.346 1.00 52.12 241 LEU A CA 1
ATOM 1726 C C . LEU A 1 241 ? 17.932 9.178 -2.005 1.00 52.12 241 LEU A C 1
ATOM 1728 O O . LEU A 1 241 ? 18.188 10.385 -2.011 1.00 52.12 241 LEU A O 1
ATOM 1732 N N . PRO A 1 242 ? 16.801 8.708 -2.560 1.00 53.50 242 PRO A N 1
ATOM 1733 C CA . PRO A 1 242 ? 15.839 9.583 -3.214 1.00 53.50 242 PRO A CA 1
ATOM 1734 C C . PRO A 1 242 ? 15.232 10.582 -2.216 1.00 53.50 242 PRO A C 1
ATOM 1736 O O . PRO A 1 242 ? 14.878 10.227 -1.093 1.00 53.50 242 PRO A O 1
ATOM 1739 N N . ALA A 1 243 ? 15.053 11.833 -2.654 1.00 56.69 243 ALA A N 1
ATOM 1740 C CA . ALA A 1 243 ? 14.503 12.918 -1.831 1.00 56.69 243 ALA A CA 1
ATOM 1741 C C . ALA A 1 243 ? 13.041 12.690 -1.388 1.00 56.69 243 ALA A C 1
ATOM 1743 O O . ALA A 1 243 ? 12.550 13.382 -0.494 1.00 56.69 243 ALA A O 1
ATOM 1744 N N . ARG A 1 244 ? 12.328 11.763 -2.044 1.00 70.44 244 ARG A N 1
ATOM 1745 C CA . ARG A 1 244 ? 10.929 11.391 -1.789 1.00 70.44 244 ARG A CA 1
ATOM 1746 C C . ARG A 1 244 ? 10.707 9.916 -2.136 1.00 70.44 244 ARG A C 1
ATOM 1748 O O . ARG A 1 244 ? 11.286 9.427 -3.103 1.00 70.44 244 ARG A O 1
ATOM 1755 N N . TYR A 1 245 ? 9.838 9.250 -1.384 1.00 74.75 245 TYR A N 1
ATOM 1756 C CA . TYR A 1 245 ? 9.468 7.835 -1.520 1.00 74.75 245 TYR A CA 1
ATOM 1757 C C . TYR A 1 245 ? 8.011 7.709 -1.976 1.00 74.75 245 TYR A C 1
ATOM 1759 O O . TYR A 1 245 ? 7.252 8.652 -1.759 1.00 74.75 245 TYR A O 1
ATOM 1767 N N . PRO A 1 246 ? 7.581 6.601 -2.602 1.00 78.94 246 PRO A N 1
ATOM 1768 C CA . PRO A 1 246 ? 6.166 6.397 -2.902 1.00 78.94 246 PRO A CA 1
ATOM 1769 C C . PRO A 1 246 ? 5.326 6.327 -1.616 1.00 78.94 246 PRO A C 1
ATOM 1771 O O . PRO A 1 246 ? 5.816 5.935 -0.552 1.00 78.94 246 PRO A O 1
ATOM 1774 N N . GLY A 1 247 ? 4.044 6.677 -1.723 1.00 86.38 247 GLY A N 1
ATOM 1775 C CA . GLY A 1 247 ? 3.044 6.307 -0.725 1.00 86.38 247 GLY A CA 1
ATOM 1776 C C . GLY A 1 247 ? 3.045 4.795 -0.496 1.00 86.38 247 GLY A C 1
ATOM 1777 O O . GLY A 1 247 ? 3.404 4.015 -1.387 1.00 86.38 247 GLY A O 1
ATOM 1778 N N . SER A 1 248 ? 2.698 4.382 0.721 1.00 89.88 248 SER A N 1
ATOM 1779 C CA . SER A 1 248 ? 2.829 2.983 1.133 1.00 89.88 248 SER A CA 1
ATOM 1780 C C . SER A 1 248 ? 1.685 2.524 2.027 1.00 89.88 248 SER A C 1
ATOM 1782 O O . SER A 1 248 ? 1.187 3.274 2.868 1.00 89.88 248 SER A O 1
ATOM 1784 N N . ILE A 1 249 ? 1.291 1.266 1.836 1.00 94.19 249 ILE A N 1
ATOM 1785 C CA . ILE A 1 249 ? 0.304 0.561 2.653 1.00 94.19 249 ILE A CA 1
ATOM 1786 C C . ILE A 1 249 ? 0.996 -0.665 3.250 1.00 94.19 249 ILE A C 1
ATOM 1788 O O . ILE A 1 249 ? 1.456 -1.525 2.504 1.00 94.19 249 ILE A O 1
ATOM 1792 N N . TYR A 1 250 ? 1.061 -0.763 4.574 1.00 92.88 250 TYR A N 1
ATOM 1793 C CA . TYR A 1 250 ? 1.689 -1.866 5.300 1.00 92.88 250 TYR A CA 1
ATOM 1794 C C . TYR A 1 250 ? 0.655 -2.733 6.014 1.00 92.88 250 TYR A C 1
ATOM 1796 O O . TYR A 1 250 ? -0.304 -2.229 6.593 1.00 92.88 250 TYR A O 1
ATOM 1804 N N . PHE A 1 251 ? 0.880 -4.043 5.987 1.00 92.94 251 PHE A N 1
ATOM 1805 C CA . PHE A 1 251 ? 0.019 -5.066 6.602 1.00 92.94 251 P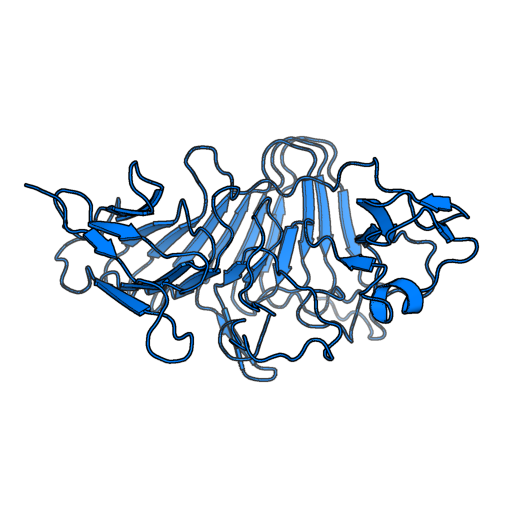HE A CA 1
ATOM 1806 C C . PHE A 1 251 ? 0.823 -6.220 7.217 1.00 92.94 251 PHE A C 1
ATOM 1808 O O . PHE A 1 251 ? 0.279 -7.255 7.604 1.00 92.94 251 PHE A O 1
ATOM 1815 N N . GLY A 1 252 ? 2.142 -6.073 7.271 1.00 88.38 252 GLY A N 1
ATOM 1816 C CA . GLY A 1 252 ? 3.035 -7.033 7.884 1.00 88.38 252 GLY A CA 1
ATOM 1817 C C . GLY A 1 252 ? 4.237 -6.335 8.489 1.00 88.38 252 GLY A C 1
ATOM 1818 O O . GLY A 1 252 ? 4.523 -5.168 8.216 1.00 88.38 252 GLY A O 1
ATOM 1819 N N . VAL A 1 253 ? 4.958 -7.084 9.310 1.00 80.44 253 VAL A N 1
ATOM 1820 C CA . VAL A 1 253 ? 6.194 -6.636 9.945 1.00 80.44 253 VAL A CA 1
ATOM 1821 C C . VAL A 1 253 ? 7.302 -7.605 9.595 1.00 80.44 253 VAL A C 1
ATOM 1823 O O . VAL A 1 253 ? 7.125 -8.822 9.645 1.00 80.44 253 VAL A O 1
ATOM 1826 N N . LYS A 1 254 ? 8.459 -7.048 9.254 1.00 78.56 254 LYS A N 1
ATOM 1827 C CA . LYS A 1 254 ? 9.720 -7.774 9.157 1.00 78.56 254 LYS A CA 1
ATOM 1828 C C . LYS A 1 254 ? 10.464 -7.596 10.476 1.00 78.56 254 LYS A C 1
ATOM 1830 O O . LYS A 1 254 ? 10.472 -6.496 10.993 1.00 78.56 254 LYS A O 1
ATOM 1835 N N . ASN A 1 255 ? 11.088 -8.634 11.016 1.00 76.38 255 ASN A N 1
ATOM 1836 C CA . ASN A 1 255 ? 11.981 -8.559 12.173 1.00 76.38 255 ASN A CA 1
ATOM 1837 C C . ASN A 1 255 ? 13.203 -9.446 11.904 1.00 76.38 255 ASN A C 1
ATOM 1839 O O . ASN A 1 255 ? 13.173 -10.664 12.126 1.00 76.38 255 ASN A O 1
ATOM 1843 N N . GLY A 1 256 ? 14.258 -8.838 11.356 1.00 73.69 256 GLY A N 1
ATOM 1844 C CA . GLY A 1 256 ? 15.343 -9.579 10.716 1.00 73.69 256 GLY A CA 1
ATOM 1845 C C . GLY A 1 256 ? 14.806 -10.378 9.527 1.00 73.69 256 GLY A C 1
ATOM 1846 O O . GLY A 1 256 ? 14.104 -9.831 8.684 1.00 73.69 256 GLY A O 1
ATOM 1847 N N . ASP A 1 257 ? 15.075 -11.681 9.488 1.00 72.44 257 ASP A N 1
ATOM 1848 C CA . ASP A 1 257 ? 14.578 -12.575 8.427 1.00 72.44 257 ASP A CA 1
ATOM 1849 C C . ASP A 1 257 ? 13.184 -13.161 8.719 1.00 72.44 257 ASP A C 1
ATOM 1851 O O . ASP A 1 257 ? 12.659 -13.949 7.934 1.00 72.44 257 ASP A O 1
ATOM 1855 N N . ASN A 1 258 ? 12.578 -12.807 9.858 1.00 76.50 258 ASN A N 1
ATOM 1856 C CA . ASN A 1 258 ? 11.239 -13.264 10.211 1.00 76.50 258 ASN A CA 1
ATOM 1857 C C . ASN A 1 258 ? 10.187 -12.266 9.743 1.00 76.50 258 ASN A C 1
ATOM 1859 O O . ASN A 1 258 ? 10.376 -11.056 9.854 1.00 76.50 258 ASN A O 1
ATOM 1863 N N . PHE A 1 259 ? 9.043 -12.785 9.316 1.00 79.94 259 PHE A N 1
ATOM 1864 C CA . PHE A 1 259 ? 7.894 -11.984 8.926 1.00 79.94 259 PHE A CA 1
ATOM 1865 C C . PHE A 1 259 ? 6.684 -12.382 9.763 1.00 79.94 259 PHE A C 1
ATOM 1867 O O . PHE A 1 259 ? 6.459 -13.569 10.003 1.00 79.94 259 PHE A O 1
ATOM 1874 N N . SER A 1 260 ? 5.900 -11.399 10.191 1.00 79.94 260 SER A N 1
ATOM 1875 C CA . SER A 1 260 ? 4.608 -11.620 10.837 1.00 79.94 260 SER A CA 1
ATOM 1876 C C . SER A 1 260 ? 3.529 -10.842 10.105 1.00 79.94 260 SER A C 1
ATOM 1878 O O . SER A 1 260 ? 3.671 -9.635 9.886 1.00 79.94 260 SER A O 1
ATOM 1880 N N . GLY A 1 261 ? 2.463 -11.544 9.740 1.00 74.19 261 GLY A N 1
ATOM 1881 C CA . GLY A 1 261 ? 1.286 -10.954 9.119 1.00 74.19 261 GLY A CA 1
ATOM 1882 C C . GLY A 1 261 ? 0.401 -10.299 10.140 1.00 74.19 261 GLY A C 1
ATOM 1883 O O . GLY A 1 261 ? 0.331 -10.742 11.283 1.00 74.19 261 GLY A O 1
ATOM 1884 N N . MET A 1 262 ? -0.240 -9.232 9.695 1.00 83.19 262 MET A N 1
ATOM 1885 C CA . MET A 1 262 ? -1.295 -8.556 10.429 1.00 83.19 262 MET A CA 1
ATOM 1886 C C . MET A 1 262 ? -2.596 -8.530 9.624 1.00 83.19 262 MET A C 1
ATOM 1888 O O . MET A 1 262 ? -3.569 -7.946 10.072 1.00 83.19 262 MET A O 1
ATOM 1892 N N . ALA A 1 263 ? -2.589 -9.113 8.424 1.00 89.94 263 ALA A N 1
ATOM 1893 C CA . ALA A 1 263 ? -3.763 -9.391 7.619 1.00 89.94 263 ALA A CA 1
ATOM 1894 C C . ALA A 1 263 ? -3.579 -10.754 6.944 1.00 89.94 263 ALA A C 1
ATOM 1896 O O . ALA A 1 263 ? -2.532 -11.025 6.342 1.00 89.94 263 ALA A O 1
ATOM 1897 N N . GLU A 1 264 ? -4.598 -11.601 7.021 1.00 95.50 264 GLU A N 1
ATOM 1898 C CA . GLU A 1 264 ? -4.587 -12.953 6.462 1.00 95.50 264 GLU A CA 1
ATOM 1899 C C . GLU A 1 264 ? -5.034 -12.952 5.001 1.00 95.50 264 GLU A C 1
ATOM 1901 O O . GLU A 1 264 ? -4.599 -13.802 4.218 1.00 95.50 264 GLU A O 1
ATOM 1906 N N . VAL A 1 265 ? -5.893 -12.003 4.617 1.00 97.69 265 VAL A N 1
ATOM 1907 C CA . VAL A 1 265 ? -6.399 -11.859 3.250 1.00 97.69 265 VAL A CA 1
ATOM 1908 C C . VAL A 1 265 ? -6.079 -10.468 2.720 1.00 97.69 265 VAL A C 1
ATOM 1910 O O . VAL A 1 265 ? -6.552 -9.461 3.237 1.00 97.69 265 VAL A O 1
ATOM 1913 N N . ILE A 1 266 ? -5.304 -10.413 1.640 1.00 98.25 266 ILE A N 1
ATOM 1914 C CA . ILE A 1 266 ? -4.952 -9.179 0.945 1.00 98.25 266 ILE A CA 1
ATOM 1915 C C . ILE A 1 266 ? -5.574 -9.230 -0.444 1.00 98.25 266 ILE A C 1
ATOM 1917 O O . ILE A 1 266 ? -5.234 -10.092 -1.252 1.00 98.25 266 ILE A O 1
ATOM 1921 N N . ASN A 1 267 ? -6.478 -8.299 -0.727 1.00 98.44 267 ASN A N 1
ATOM 1922 C CA . ASN A 1 267 ? -7.083 -8.114 -2.039 1.00 98.44 267 ASN A CA 1
ATOM 1923 C C . ASN A 1 267 ? -6.529 -6.834 -2.662 1.00 98.44 267 ASN A C 1
ATOM 1925 O O . ASN A 1 267 ? -6.662 -5.760 -2.075 1.00 98.44 267 ASN A O 1
ATOM 1929 N N . VAL A 1 268 ? -5.945 -6.942 -3.853 1.00 98.25 268 VAL A N 1
ATOM 1930 C CA . VAL A 1 268 ? -5.467 -5.798 -4.637 1.00 98.25 268 VAL A CA 1
ATOM 1931 C C . VAL A 1 268 ? -6.241 -5.754 -5.948 1.00 98.25 268 VAL A C 1
ATOM 1933 O O . VAL A 1 268 ? -6.234 -6.731 -6.695 1.00 98.25 268 VAL A O 1
ATOM 1936 N N . GLN A 1 269 ? -6.904 -4.632 -6.221 1.00 97.12 269 GLN A N 1
ATOM 1937 C CA . GLN A 1 269 ? -7.542 -4.352 -7.508 1.00 97.12 269 GLN A CA 1
ATOM 1938 C C . GLN A 1 269 ? -6.698 -3.325 -8.268 1.00 97.12 269 GLN A C 1
ATOM 1940 O O . GLN A 1 269 ? -6.447 -2.247 -7.721 1.00 97.12 269 GLN A O 1
ATOM 1945 N N . LEU A 1 270 ? -6.263 -3.670 -9.488 1.00 95.00 270 LEU A N 1
ATOM 1946 C CA . LEU A 1 270 ? -5.339 -2.840 -10.270 1.00 95.00 270 LEU A CA 1
ATOM 1947 C C . LEU A 1 270 ? -6.020 -1.722 -11.054 1.00 95.00 270 LEU A C 1
ATOM 1949 O O . LEU A 1 270 ? -5.381 -0.697 -11.245 1.00 95.00 270 LEU A O 1
ATOM 1953 N N . GLY A 1 271 ? -7.301 -1.872 -11.407 1.00 92.75 271 GLY A N 1
ATOM 1954 C CA . GLY A 1 271 ? -8.101 -0.780 -11.953 1.00 92.75 271 GLY A CA 1
ATOM 1955 C C . GLY A 1 271 ? -8.853 -1.163 -13.223 1.00 92.75 271 GLY A C 1
ATOM 1956 O O . GLY A 1 271 ? -9.472 -2.221 -13.306 1.00 92.75 271 GLY A O 1
ATOM 1957 N N . SER A 1 272 ? -8.918 -0.237 -14.180 1.00 91.31 272 SER A N 1
ATOM 1958 C CA . SER A 1 272 ? -9.583 -0.444 -15.483 1.00 91.31 272 SER A CA 1
ATOM 1959 C C . SER A 1 272 ? -8.716 -0.054 -16.683 1.00 91.31 272 SER A C 1
ATOM 1961 O O . SER A 1 272 ? -9.220 0.039 -17.807 1.00 91.31 272 SER A O 1
ATOM 1963 N N . GLN A 1 273 ? -7.444 0.240 -16.425 1.00 89.88 273 GLN A N 1
ATOM 1964 C CA . GLN A 1 273 ? -6.451 0.641 -17.415 1.00 89.88 273 GLN A CA 1
ATOM 1965 C C . GLN A 1 273 ? -5.509 -0.536 -17.680 1.00 89.88 273 GLN A C 1
ATOM 1967 O O . GLN A 1 273 ? -5.606 -1.549 -17.016 1.00 89.88 273 GLN A O 1
ATOM 1972 N N . GLY A 1 274 ? -4.621 -0.425 -18.672 1.00 89.88 274 GLY A N 1
ATOM 1973 C CA . GLY A 1 274 ? -3.541 -1.406 -18.799 1.00 89.88 274 GLY A CA 1
ATOM 1974 C C . GLY A 1 274 ? -2.558 -1.222 -17.649 1.00 89.88 274 GLY A C 1
ATOM 1975 O O . GLY A 1 274 ? -1.869 -0.195 -17.583 1.00 89.88 274 GLY A O 1
ATOM 1976 N N . ASP A 1 275 ? -2.529 -2.187 -16.743 1.00 91.00 275 ASP A N 1
ATOM 1977 C CA . ASP A 1 275 ? -1.798 -2.089 -15.490 1.00 91.00 275 ASP A CA 1
ATOM 1978 C C . ASP A 1 275 ? -0.491 -2.886 -15.525 1.00 91.00 275 ASP A C 1
ATOM 1980 O O . ASP A 1 275 ? -0.372 -3.902 -16.202 1.00 91.00 275 ASP A O 1
ATOM 1984 N N . ARG A 1 276 ? 0.518 -2.441 -14.770 1.00 89.81 276 ARG A N 1
ATOM 1985 C CA . ARG A 1 276 ? 1.726 -3.222 -14.497 1.00 89.81 276 ARG A CA 1
ATOM 1986 C C . ARG A 1 276 ? 1.927 -3.362 -12.997 1.00 89.81 276 ARG A C 1
ATOM 1988 O O . ARG A 1 276 ? 2.102 -2.369 -12.290 1.00 89.81 276 ARG A O 1
ATOM 1995 N N . PHE A 1 277 ? 1.973 -4.604 -12.525 1.00 93.06 277 PHE A N 1
ATOM 1996 C CA . PHE A 1 277 ? 2.097 -4.910 -11.105 1.00 93.06 277 PHE A CA 1
ATOM 1997 C C . PHE A 1 277 ? 3.178 -5.951 -10.820 1.00 93.06 277 PHE A C 1
ATOM 1999 O O . PHE A 1 277 ? 3.213 -7.028 -11.417 1.00 93.06 277 PHE A O 1
ATOM 2006 N N . LEU A 1 278 ? 4.065 -5.627 -9.882 1.00 92.06 278 LEU A N 1
ATOM 2007 C CA . LEU A 1 278 ? 5.169 -6.479 -9.456 1.00 92.06 278 LEU A CA 1
ATOM 2008 C C . LEU A 1 278 ? 4.827 -7.174 -8.137 1.00 92.06 278 LEU A C 1
ATOM 2010 O O . LEU A 1 278 ? 4.354 -6.551 -7.188 1.00 92.06 278 LEU A O 1
ATOM 2014 N N . ILE A 1 279 ? 5.121 -8.462 -8.049 1.00 95.31 279 ILE A N 1
ATOM 2015 C CA . ILE A 1 279 ? 4.924 -9.278 -6.855 1.00 95.31 279 ILE A CA 1
ATOM 2016 C C . ILE A 1 279 ? 6.282 -9.850 -6.475 1.00 95.31 279 ILE A C 1
ATOM 2018 O O . ILE A 1 279 ? 6.735 -10.848 -7.033 1.00 95.31 279 ILE A O 1
ATOM 2022 N N . ASP A 1 280 ? 6.931 -9.189 -5.524 1.00 92.31 280 ASP A N 1
ATOM 2023 C CA . ASP A 1 280 ? 8.252 -9.577 -5.030 1.00 92.31 280 ASP A CA 1
ATOM 2024 C C . ASP A 1 280 ? 8.166 -10.770 -4.073 1.00 92.31 280 ASP A C 1
ATOM 2026 O O . ASP A 1 280 ? 8.980 -11.688 -4.130 1.00 92.31 280 ASP A O 1
ATOM 2030 N N . SER A 1 281 ? 7.181 -10.756 -3.174 1.00 93.25 281 SER A N 1
ATOM 2031 C CA . SER A 1 281 ? 7.055 -11.758 -2.118 1.00 93.25 281 SER A CA 1
ATOM 2032 C C . SER A 1 281 ? 5.644 -11.811 -1.539 1.00 93.25 281 SER A C 1
ATOM 2034 O O . SER A 1 281 ? 4.905 -10.826 -1.562 1.00 93.25 281 SER A O 1
ATOM 2036 N N . VAL A 1 282 ? 5.274 -12.972 -0.991 1.00 94.62 282 VAL A N 1
ATOM 2037 C CA . VAL A 1 282 ? 4.000 -13.183 -0.288 1.00 94.62 282 VAL A CA 1
ATOM 2038 C C . VAL A 1 282 ? 4.279 -13.832 1.056 1.00 94.62 282 VAL A C 1
ATOM 2040 O O . VAL A 1 282 ? 4.993 -14.831 1.147 1.00 94.62 28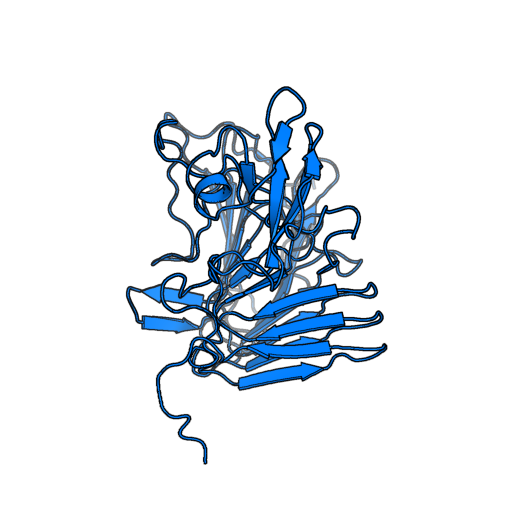2 VAL A O 1
ATOM 2043 N N . LEU A 1 283 ? 3.687 -13.266 2.101 1.00 91.38 283 LEU A N 1
ATOM 2044 C CA . LEU A 1 283 ? 3.878 -13.707 3.471 1.00 91.38 283 LEU A CA 1
ATOM 2045 C C . LEU A 1 283 ? 3.406 -15.161 3.693 1.00 91.38 283 LEU A C 1
ATOM 2047 O O . LEU A 1 283 ? 2.298 -15.502 3.270 1.00 91.38 283 LEU A O 1
ATOM 2051 N N . PRO A 1 284 ? 4.169 -16.004 4.420 1.00 89.94 284 PRO A N 1
ATOM 2052 C CA . PRO A 1 284 ? 3.696 -17.321 4.839 1.00 89.94 284 PRO A CA 1
ATOM 2053 C C . PRO A 1 284 ? 2.360 -17.239 5.593 1.00 89.94 284 PRO A C 1
ATOM 2055 O O . PRO A 1 284 ? 2.208 -16.444 6.516 1.00 89.94 284 PRO A O 1
ATOM 2058 N N . GLY A 1 285 ? 1.400 -18.087 5.223 1.00 89.81 285 GLY A N 1
ATOM 2059 C CA . GLY A 1 285 ? 0.080 -18.148 5.866 1.00 89.81 285 GLY A CA 1
ATOM 2060 C C . GLY A 1 285 ? -0.940 -17.113 5.375 1.00 89.81 285 GLY A C 1
ATOM 2061 O O . GLY A 1 285 ? -2.131 -17.332 5.575 1.00 89.81 285 GLY A O 1
ATOM 2062 N N . ALA A 1 286 ? -0.514 -16.061 4.670 1.00 94.38 286 ALA A N 1
ATOM 2063 C CA . ALA A 1 286 ? -1.428 -15.113 4.040 1.00 94.38 286 ALA A CA 1
ATOM 2064 C C . ALA A 1 286 ? -1.933 -15.612 2.678 1.00 94.38 286 ALA A C 1
ATOM 2066 O O . ALA A 1 286 ? -1.308 -16.438 2.001 1.00 94.38 286 ALA A O 1
ATOM 2067 N N . THR A 1 287 ? -3.068 -15.063 2.259 1.00 97.62 287 THR A N 1
ATOM 2068 C CA . THR A 1 287 ? -3.617 -15.175 0.910 1.00 97.62 287 THR A CA 1
ATOM 2069 C C . THR A 1 287 ? -3.592 -13.807 0.241 1.00 97.62 287 THR A C 1
ATOM 2071 O O . THR A 1 287 ? -4.301 -12.900 0.668 1.00 97.62 287 THR A O 1
ATOM 2074 N N . ALA A 1 288 ? -2.833 -13.680 -0.843 1.00 98.00 288 ALA A N 1
ATOM 2075 C CA . ALA A 1 288 ? -2.848 -12.520 -1.723 1.00 98.00 288 ALA A CA 1
ATOM 2076 C C . ALA A 1 288 ? -3.701 -12.820 -2.962 1.00 98.00 288 ALA A C 1
ATOM 2078 O O . ALA A 1 288 ? -3.437 -13.789 -3.677 1.00 98.00 288 ALA A O 1
ATOM 2079 N N . ASN A 1 289 ? -4.714 -11.997 -3.221 1.00 98.31 289 ASN A N 1
ATOM 2080 C CA . ASN A 1 289 ? -5.525 -12.036 -4.433 1.00 98.31 289 ASN A CA 1
ATOM 2081 C C . ASN A 1 289 ? -5.263 -10.757 -5.236 1.00 98.31 289 ASN A C 1
ATOM 2083 O O . ASN A 1 289 ? -5.569 -9.662 -4.762 1.00 98.31 289 ASN A O 1
ATOM 2087 N N . ILE A 1 290 ? -4.712 -10.899 -6.440 1.00 98.06 290 ILE A N 1
ATOM 2088 C CA . ILE A 1 290 ? -4.457 -9.788 -7.360 1.00 98.06 290 ILE A CA 1
ATOM 2089 C C . ILE A 1 290 ? -5.456 -9.877 -8.506 1.00 98.06 290 ILE A C 1
ATOM 2091 O O . ILE A 1 290 ? -5.518 -10.891 -9.206 1.00 98.06 290 ILE A O 1
ATOM 2095 N N . LEU A 1 291 ? -6.251 -8.823 -8.653 1.00 97.44 291 LEU A N 1
ATOM 2096 C CA . LEU A 1 291 ? -7.299 -8.688 -9.652 1.00 97.44 291 LEU A CA 1
ATOM 2097 C C . LEU A 1 291 ? -6.874 -7.588 -10.625 1.00 97.44 291 LEU A C 1
ATOM 2099 O O . LEU A 1 291 ? -6.819 -6.429 -10.217 1.00 97.44 291 LEU A O 1
ATOM 2103 N N . GLY A 1 292 ? -6.573 -7.960 -11.871 1.00 95.19 292 GLY A N 1
ATOM 2104 C CA . GLY A 1 292 ? -6.157 -7.040 -12.934 1.00 95.19 292 GLY A CA 1
ATOM 2105 C C . GLY A 1 292 ? -7.227 -5.988 -13.180 1.00 95.19 292 GLY A C 1
ATOM 2106 O O . GLY A 1 292 ? -7.182 -4.884 -12.642 1.00 95.19 292 GLY A O 1
ATOM 2107 N N . GLY A 1 293 ? -8.322 -6.396 -13.809 1.00 95.19 293 GLY A N 1
ATOM 2108 C CA . GLY A 1 293 ? -9.466 -5.513 -13.979 1.00 95.19 293 GLY A CA 1
ATOM 2109 C C . GLY A 1 293 ? -9.951 -5.510 -15.403 1.00 95.19 293 GLY A C 1
ATOM 2110 O O . GLY A 1 293 ? -10.288 -6.546 -15.966 1.00 95.19 293 GLY A O 1
ATOM 2111 N N . ALA A 1 294 ? -10.100 -4.323 -15.968 1.00 94.12 294 ALA A N 1
ATOM 2112 C CA . ALA A 1 294 ? -10.180 -4.184 -17.412 1.00 94.12 294 ALA A CA 1
ATOM 2113 C C . ALA A 1 294 ? -8.859 -3.608 -17.908 1.00 94.12 294 ALA A C 1
ATOM 2115 O O . ALA A 1 294 ? -8.283 -2.812 -17.191 1.00 94.12 294 ALA A O 1
ATOM 2116 N N . GLY A 1 295 ? -8.472 -3.903 -19.145 1.00 93.62 295 GLY A N 1
ATOM 2117 C CA . GLY A 1 295 ? -7.191 -3.442 -19.684 1.00 93.62 295 GLY A CA 1
ATOM 2118 C C . GLY A 1 295 ? -6.296 -4.627 -20.003 1.00 93.62 295 GLY A C 1
ATOM 2119 O O . GLY A 1 295 ? -6.631 -5.754 -19.671 1.00 93.62 295 GLY A O 1
ATOM 2120 N N . ASP A 1 296 ? -5.218 -4.381 -20.739 1.00 93.81 296 ASP A N 1
ATOM 2121 C CA . ASP A 1 296 ? -4.213 -5.410 -20.993 1.00 93.81 296 ASP A CA 1
ATOM 2122 C C . ASP A 1 296 ? -3.173 -5.306 -19.871 1.00 93.81 296 ASP A C 1
ATOM 2124 O O . ASP A 1 296 ? -2.373 -4.365 -19.870 1.00 93.81 296 ASP A O 1
ATOM 2128 N N . ASP A 1 297 ? -3.228 -6.230 -18.910 1.00 93.62 297 ASP A N 1
ATOM 2129 C CA . ASP A 1 297 ? -2.447 -6.144 -17.672 1.00 93.62 297 ASP A CA 1
ATOM 2130 C C . ASP A 1 297 ? -1.160 -6.976 -17.725 1.00 93.62 297 ASP A C 1
ATOM 2132 O O . ASP A 1 297 ? -1.140 -8.090 -18.243 1.00 93.62 297 ASP A O 1
ATOM 2136 N N . GLU A 1 298 ? -0.075 -6.483 -17.132 1.00 92.62 298 GLU A N 1
ATOM 2137 C CA . GLU A 1 298 ? 1.180 -7.206 -16.933 1.00 92.62 298 GLU A CA 1
ATOM 2138 C C . GLU A 1 298 ? 1.427 -7.445 -15.438 1.00 92.62 298 GLU A C 1
ATOM 2140 O O . GLU A 1 298 ? 1.731 -6.527 -14.674 1.00 92.62 298 GLU A O 1
ATOM 2145 N N . ILE A 1 299 ? 1.360 -8.708 -15.016 1.00 93.94 299 ILE A N 1
ATOM 2146 C CA . ILE A 1 299 ? 1.679 -9.123 -13.649 1.00 93.94 299 ILE A CA 1
ATOM 2147 C C . ILE A 1 299 ? 2.982 -9.917 -13.666 1.00 93.94 299 ILE A C 1
ATOM 2149 O O . ILE A 1 299 ? 3.078 -10.962 -14.314 1.00 93.94 299 ILE A O 1
ATOM 2153 N N . VAL A 1 300 ? 3.975 -9.441 -12.915 1.00 91.75 300 VAL A N 1
ATOM 2154 C CA . VAL A 1 300 ? 5.290 -10.082 -12.804 1.00 91.75 300 VAL A CA 1
ATOM 2155 C C . VAL A 1 300 ? 5.495 -10.606 -11.391 1.00 91.75 300 VAL A C 1
ATOM 2157 O O . VAL A 1 300 ? 5.397 -9.853 -10.428 1.00 91.75 300 VAL A O 1
ATOM 2160 N N . VAL A 1 301 ? 5.816 -11.890 -11.265 1.00 95.19 301 VAL A N 1
ATOM 2161 C CA . VAL A 1 301 ? 6.152 -12.551 -10.002 1.00 95.19 301 VAL A CA 1
ATOM 2162 C C . VAL A 1 301 ? 7.640 -12.865 -9.986 1.00 95.19 301 VAL A C 1
ATOM 2164 O O . VAL A 1 301 ? 8.125 -13.557 -10.878 1.00 95.19 301 VAL A O 1
ATOM 2167 N N . GLY A 1 302 ? 8.344 -12.387 -8.968 1.00 90.88 302 GLY A N 1
ATOM 2168 C CA . GLY A 1 302 ? 9.775 -12.604 -8.779 1.00 90.88 302 GLY A CA 1
ATOM 2169 C C . GLY A 1 302 ? 10.404 -11.443 -8.017 1.00 90.88 302 GLY A C 1
ATOM 2170 O O . GLY A 1 302 ? 9.982 -10.295 -8.161 1.00 90.88 302 GLY A O 1
ATOM 2171 N N . SER A 1 303 ? 11.413 -11.738 -7.202 1.00 87.00 303 SER A N 1
ATOM 2172 C CA . SER A 1 303 ? 12.097 -10.726 -6.391 1.00 87.00 303 SER A CA 1
ATOM 2173 C C . SER A 1 303 ? 12.692 -9.581 -7.213 1.00 87.00 303 SER A C 1
ATOM 2175 O O . SER A 1 303 ? 13.319 -9.792 -8.259 1.00 87.00 303 SER A O 1
ATOM 2177 N N . THR A 1 304 ? 12.541 -8.358 -6.701 1.00 79.38 304 THR A N 1
ATOM 2178 C CA . THR A 1 304 ? 12.926 -7.112 -7.383 1.00 79.38 304 THR A CA 1
ATOM 2179 C C . THR A 1 304 ? 13.969 -6.327 -6.582 1.00 79.38 304 THR A C 1
ATOM 2181 O O . THR A 1 304 ? 14.162 -6.538 -5.384 1.00 79.38 304 THR A O 1
ATOM 2184 N N . VAL A 1 305 ? 14.643 -5.364 -7.219 1.00 71.19 305 VAL A N 1
ATOM 2185 C CA . VAL A 1 305 ? 15.576 -4.452 -6.520 1.00 71.19 305 VAL A CA 1
ATOM 2186 C C . VAL A 1 305 ? 14.913 -3.542 -5.501 1.00 71.19 305 VAL A C 1
ATOM 2188 O O . VAL A 1 305 ? 15.575 -3.067 -4.583 1.00 71.19 305 VAL A O 1
ATOM 2191 N N . SER A 1 306 ? 13.624 -3.270 -5.674 1.00 72.62 306 SER A N 1
ATOM 2192 C CA . SER A 1 306 ? 12.823 -2.447 -4.770 1.00 72.62 306 SER A CA 1
ATOM 2193 C C . SER A 1 306 ? 12.056 -3.273 -3.742 1.00 72.62 306 SER A C 1
ATOM 2195 O O . SER A 1 306 ? 11.330 -2.708 -2.925 1.00 72.62 306 SER A O 1
ATOM 2197 N N . GLY A 1 307 ? 12.156 -4.599 -3.806 1.00 78.50 307 GLY A N 1
ATOM 2198 C CA . GLY A 1 307 ? 11.452 -5.526 -2.939 1.00 78.50 307 GLY A CA 1
ATOM 2199 C C . GLY A 1 307 ? 12.195 -5.852 -1.648 1.00 78.50 307 GLY A C 1
ATOM 2200 O O . GLY A 1 307 ? 13.092 -5.130 -1.207 1.00 78.50 307 GLY A O 1
ATOM 2201 N N . LEU A 1 308 ? 11.799 -6.950 -1.004 1.00 81.44 308 LEU A N 1
ATOM 2202 C CA . LEU A 1 308 ? 12.375 -7.384 0.272 1.00 81.44 308 LEU A CA 1
ATOM 2203 C C . LEU A 1 308 ? 13.703 -8.134 0.122 1.00 81.44 308 LEU A C 1
ATOM 2205 O O . LEU A 1 308 ? 14.445 -8.249 1.104 1.00 81.44 308 LEU A O 1
ATOM 2209 N N . TYR A 1 309 ? 13.999 -8.610 -1.089 1.00 79.50 309 TYR A N 1
ATOM 2210 C CA . TYR A 1 309 ? 15.139 -9.473 -1.394 1.00 79.50 309 TYR A CA 1
ATOM 2211 C C . TYR A 1 309 ? 16.012 -8.908 -2.529 1.00 79.50 309 TYR A C 1
ATOM 2213 O O . TYR A 1 309 ? 16.277 -9.593 -3.518 1.00 79.50 309 TYR A O 1
ATOM 2221 N N . PRO A 1 310 ? 16.525 -7.669 -2.401 1.00 74.81 310 PRO A N 1
ATOM 2222 C CA . PRO A 1 310 ? 17.225 -6.980 -3.489 1.00 74.81 310 PRO A CA 1
ATOM 2223 C C . PRO A 1 310 ? 18.575 -7.611 -3.876 1.00 74.81 310 PRO A C 1
ATOM 2225 O O . PRO A 1 310 ? 19.158 -7.242 -4.892 1.00 74.81 310 PRO A O 1
ATOM 2228 N N . SER A 1 311 ? 19.102 -8.539 -3.070 1.00 77.00 311 SER A N 1
ATOM 2229 C CA . SER A 1 311 ? 20.333 -9.297 -3.362 1.00 77.00 311 SER A CA 1
ATOM 2230 C C . SER A 1 311 ? 20.080 -10.646 -4.044 1.00 77.00 311 SER A C 1
ATOM 2232 O O . SER A 1 311 ? 21.020 -11.258 -4.543 1.00 77.00 311 SER A O 1
ATOM 2234 N N . ASP A 1 312 ? 18.827 -11.095 -4.086 1.00 82.38 312 ASP A N 1
ATOM 2235 C CA . ASP A 1 312 ? 18.406 -12.432 -4.508 1.00 82.38 312 ASP A CA 1
ATOM 2236 C C . ASP A 1 312 ? 17.339 -12.312 -5.597 1.00 82.38 312 ASP A C 1
ATOM 2238 O O . ASP A 1 312 ? 16.213 -12.760 -5.434 1.00 82.38 312 ASP A O 1
ATOM 2242 N N . LEU A 1 313 ? 17.679 -11.633 -6.687 1.00 84.12 313 LEU A N 1
ATOM 2243 C CA . LEU A 1 313 ? 16.743 -11.139 -7.700 1.00 84.12 313 LEU A CA 1
ATOM 2244 C C . LEU A 1 313 ? 16.204 -12.240 -8.615 1.00 84.12 313 LEU A C 1
ATOM 2246 O O . LEU A 1 313 ? 16.935 -13.179 -8.925 1.00 84.12 313 LEU A O 1
ATOM 2250 N N . ARG A 1 314 ? 14.988 -12.044 -9.147 1.00 84.06 314 ARG A N 1
ATOM 2251 C CA . ARG A 1 314 ? 14.324 -12.945 -10.112 1.00 84.06 314 ARG A CA 1
ATOM 2252 C C . ARG A 1 314 ? 14.165 -14.368 -9.577 1.00 84.06 314 ARG A C 1
ATOM 2254 O O . ARG A 1 314 ? 14.461 -15.342 -10.268 1.00 84.06 314 ARG A O 1
ATOM 2261 N N . ARG A 1 315 ? 13.769 -14.465 -8.312 1.00 89.25 315 ARG A N 1
ATOM 2262 C CA . ARG A 1 315 ? 13.458 -15.721 -7.634 1.00 89.25 315 ARG A CA 1
ATOM 2263 C C . ARG A 1 315 ? 11.994 -15.714 -7.245 1.00 89.25 315 ARG A C 1
ATOM 2265 O O . ARG A 1 315 ? 11.538 -14.780 -6.581 1.00 89.25 315 ARG A O 1
ATOM 2272 N N . ALA A 1 316 ? 11.272 -16.758 -7.631 1.00 91.94 316 ALA A N 1
ATOM 2273 C CA . ALA A 1 316 ? 9.890 -16.960 -7.204 1.00 91.94 316 ALA A CA 1
ATOM 2274 C C . ALA A 1 316 ? 9.802 -17.564 -5.787 1.00 91.94 316 ALA A C 1
ATOM 2276 O O . ALA A 1 316 ? 8.723 -17.592 -5.195 1.00 91.94 316 ALA A O 1
ATOM 2277 N N . ASP A 1 317 ? 10.938 -17.990 -5.222 1.00 90.00 317 ASP A N 1
ATOM 2278 C CA . ASP A 1 317 ? 11.061 -18.635 -3.909 1.00 90.00 317 ASP A CA 1
ATOM 2279 C C . ASP A 1 317 ? 10.383 -17.881 -2.760 1.00 90.00 317 ASP A C 1
ATOM 2281 O O . ASP A 1 317 ? 9.928 -18.496 -1.799 1.00 90.00 317 ASP A O 1
ATOM 2285 N N . PHE A 1 318 ? 10.293 -16.553 -2.850 1.00 91.62 318 PHE A N 1
ATOM 2286 C CA . PHE A 1 318 ? 9.769 -15.703 -1.779 1.00 91.62 318 PHE A CA 1
ATOM 2287 C C . PHE A 1 318 ? 8.241 -15.558 -1.781 1.00 91.62 318 PHE A C 1
ATOM 2289 O O . PHE A 1 318 ? 7.667 -14.831 -0.962 1.00 91.62 318 PHE A O 1
ATOM 2296 N N . VAL A 1 319 ? 7.552 -16.274 -2.669 1.00 93.88 319 VAL A N 1
ATOM 2297 C CA . VAL A 1 319 ? 6.102 -16.471 -2.600 1.00 93.88 319 VAL A CA 1
ATOM 2298 C C . VAL A 1 319 ? 5.815 -17.617 -1.626 1.00 93.88 319 VAL A C 1
ATOM 2300 O O . VAL A 1 319 ? 5.556 -18.752 -2.015 1.00 93.88 319 VAL A O 1
ATOM 2303 N N . HIS A 1 320 ? 5.882 -17.327 -0.326 1.00 91.56 320 HIS A N 1
ATOM 2304 C CA . HIS A 1 320 ? 5.667 -18.333 0.720 1.00 91.56 320 HIS A CA 1
ATOM 2305 C C . HIS A 1 320 ? 4.185 -18.542 1.080 1.00 91.56 320 HIS A C 1
ATOM 2307 O O . HIS A 1 320 ? 3.825 -19.563 1.671 1.00 91.56 320 HIS A O 1
ATOM 2313 N N . GLY A 1 321 ? 3.332 -17.553 0.801 1.00 93.44 321 GLY A N 1
ATOM 2314 C CA . GLY A 1 321 ? 1.885 -17.624 1.015 1.00 93.44 321 GLY A CA 1
ATOM 2315 C C . GLY A 1 321 ? 1.107 -18.142 -0.192 1.00 93.44 321 GLY A C 1
ATOM 2316 O O . GLY A 1 321 ? 1.667 -18.549 -1.207 1.00 93.44 321 GLY A O 1
ATOM 2317 N N . THR A 1 322 ? -0.222 -18.102 -0.095 1.00 96.94 322 THR A N 1
ATOM 2318 C CA . THR A 1 322 ? -1.086 -18.391 -1.246 1.00 96.94 322 THR A CA 1
ATOM 2319 C C . THR A 1 322 ? -1.173 -17.158 -2.134 1.00 96.94 322 THR A C 1
ATOM 2321 O O . THR A 1 322 ? -1.641 -16.115 -1.685 1.00 96.94 322 THR A O 1
ATOM 2324 N N . LEU A 1 323 ? -0.792 -17.293 -3.402 1.00 97.88 323 LEU A N 1
ATOM 2325 C CA . LEU A 1 323 ? -0.981 -16.264 -4.419 1.00 97.88 323 LEU A CA 1
ATOM 2326 C C . LEU A 1 323 ? -2.081 -16.685 -5.400 1.00 97.88 323 LEU A C 1
ATOM 2328 O O . LEU A 1 323 ? -2.021 -17.768 -5.983 1.00 97.88 323 LEU A O 1
ATOM 2332 N N . ARG A 1 324 ? -3.087 -15.830 -5.588 1.00 98.12 324 ARG A N 1
ATOM 2333 C CA . ARG A 1 324 ? -4.122 -15.975 -6.616 1.00 98.12 324 ARG A CA 1
ATOM 2334 C C . ARG A 1 324 ? -4.080 -14.776 -7.546 1.00 98.12 324 ARG A C 1
ATOM 2336 O O . ARG A 1 324 ? -4.114 -13.640 -7.086 1.00 98.12 324 ARG A O 1
ATOM 2343 N N . LEU A 1 325 ? -4.032 -15.055 -8.840 1.00 97.69 325 LEU A N 1
ATOM 2344 C CA . LEU A 1 325 ? -3.955 -14.051 -9.892 1.00 97.69 325 LEU A CA 1
ATOM 2345 C C . LEU A 1 325 ? -5.151 -14.228 -10.821 1.00 97.69 325 LEU A C 1
ATOM 2347 O O . LEU A 1 325 ? -5.420 -15.343 -11.273 1.00 97.69 325 LEU A O 1
ATOM 2351 N N . ASP A 1 326 ? -5.852 -13.137 -11.091 1.00 96.94 326 ASP A N 1
ATOM 2352 C CA . ASP A 1 326 ? -6.957 -13.076 -12.041 1.00 96.94 326 ASP A CA 1
ATOM 2353 C C . ASP A 1 326 ? -6.803 -11.797 -12.870 1.00 96.94 326 ASP A C 1
ATOM 2355 O O . ASP A 1 326 ? -7.045 -10.706 -12.363 1.00 96.94 326 ASP A O 1
ATOM 2359 N N . GLY A 1 327 ? -6.371 -11.925 -14.129 1.00 93.81 327 GLY A N 1
ATOM 2360 C CA . GLY A 1 327 ? -6.240 -10.784 -15.050 1.00 93.81 327 GLY A CA 1
ATOM 2361 C C . GLY A 1 327 ? -7.588 -10.164 -15.440 1.00 93.81 327 GLY A C 1
ATOM 2362 O O . GLY A 1 327 ? -7.676 -8.998 -15.794 1.00 93.81 327 GLY A O 1
ATOM 2363 N N . GLN A 1 328 ? -8.689 -10.896 -15.244 1.00 96.19 328 GLN A N 1
ATOM 2364 C CA . GLN A 1 328 ? -10.041 -10.451 -15.562 1.00 96.19 328 GLN A CA 1
ATOM 2365 C C . GLN A 1 328 ? -10.242 -10.136 -17.062 1.00 96.19 328 GLN A C 1
ATOM 2367 O O . GLN A 1 328 ? -10.349 -11.065 -17.865 1.00 96.19 328 GLN A O 1
ATOM 2372 N N . ARG A 1 329 ? -10.474 -8.881 -17.462 1.00 96.31 329 ARG A N 1
ATOM 2373 C CA . ARG A 1 329 ? -10.888 -8.510 -18.827 1.00 96.31 329 ARG A CA 1
ATOM 2374 C C . ARG A 1 329 ? -9.744 -7.856 -19.602 1.00 96.31 329 ARG A C 1
ATOM 2376 O O . ARG A 1 329 ? -9.598 -6.646 -19.533 1.00 96.31 329 ARG A O 1
ATOM 2383 N N . GLY A 1 330 ? -9.165 -8.579 -20.549 1.00 95.69 330 GLY A N 1
ATOM 2384 C CA . GLY A 1 330 ? -8.242 -8.005 -21.526 1.00 95.69 330 GLY A CA 1
ATOM 2385 C C . GLY A 1 330 ? -7.316 -9.059 -22.099 1.00 95.69 330 GLY A C 1
ATOM 2386 O O . GLY A 1 330 ? -7.643 -10.251 -22.083 1.00 95.69 330 GLY A O 1
ATOM 2387 N N . HIS A 1 331 ? -6.198 -8.618 -22.664 1.00 95.69 331 HIS A N 1
ATOM 2388 C CA . HIS A 1 331 ? -5.077 -9.469 -23.031 1.00 95.69 331 HIS A CA 1
ATOM 2389 C C . HIS A 1 331 ? -3.978 -9.370 -21.978 1.00 95.69 331 HIS A C 1
ATOM 2391 O O . HIS A 1 331 ? -3.025 -8.611 -22.128 1.00 95.69 331 HIS A O 1
ATOM 2397 N N . ASP A 1 332 ? -4.106 -10.196 -20.946 1.00 96.12 332 ASP A N 1
ATOM 2398 C CA . ASP A 1 332 ? -3.209 -10.148 -19.796 1.00 96.12 332 ASP A CA 1
ATOM 2399 C C . ASP A 1 332 ? -1.949 -10.997 -20.014 1.00 96.12 332 ASP A C 1
ATOM 2401 O O . ASP A 1 332 ? -1.978 -12.078 -20.621 1.00 96.12 332 ASP A O 1
ATOM 2405 N N . LEU A 1 333 ? -0.836 -10.525 -19.462 1.00 93.38 333 LEU A N 1
ATOM 2406 C CA . LEU A 1 333 ? 0.441 -11.209 -19.373 1.00 93.38 333 LEU A CA 1
ATOM 2407 C C . LEU A 1 333 ? 0.747 -11.530 -17.910 1.00 93.38 333 LEU A C 1
ATOM 2409 O O . LEU A 1 333 ? 0.924 -10.646 -17.078 1.00 93.38 333 LEU A O 1
ATOM 2413 N N . LEU A 1 334 ? 0.895 -12.820 -17.621 1.00 94.69 334 LEU A N 1
ATOM 2414 C CA . LEU A 1 334 ? 1.511 -13.293 -16.389 1.00 94.69 334 LEU A CA 1
ATOM 2415 C C . LEU A 1 334 ? 2.932 -13.766 -16.685 1.00 94.69 334 LEU A C 1
ATOM 2417 O O . LEU A 1 334 ? 3.125 -14.730 -17.432 1.00 94.69 334 LEU A O 1
ATOM 2421 N N . LEU A 1 335 ? 3.912 -13.125 -16.054 1.00 90.94 335 LEU A N 1
ATOM 2422 C CA . LEU A 1 335 ? 5.306 -13.544 -16.062 1.00 90.94 335 LEU A CA 1
ATOM 2423 C C . LEU A 1 335 ? 5.708 -14.018 -14.664 1.00 90.94 335 LEU A C 1
ATOM 2425 O O . LEU A 1 335 ? 5.670 -13.255 -13.709 1.00 90.94 335 LEU A O 1
ATOM 2429 N N . VAL A 1 336 ? 6.144 -15.270 -14.550 1.00 93.25 336 VAL A N 1
ATOM 2430 C CA . VAL A 1 336 ? 6.830 -15.768 -13.349 1.00 93.25 336 VAL A CA 1
ATOM 2431 C C . VAL A 1 336 ? 8.318 -15.826 -13.677 1.00 93.25 336 VAL A C 1
ATOM 2433 O O . VAL A 1 336 ? 8.747 -16.694 -14.440 1.00 93.25 336 VAL A O 1
ATOM 2436 N N . ASP A 1 337 ? 9.083 -14.861 -13.169 1.00 88.75 337 ASP A N 1
ATOM 2437 C CA . ASP A 1 337 ? 10.523 -14.755 -13.391 1.00 88.75 337 ASP A CA 1
ATOM 2438 C C . ASP A 1 337 ? 11.285 -15.424 -12.245 1.00 88.75 337 ASP A C 1
ATOM 2440 O O . ASP A 1 337 ? 11.557 -14.830 -11.202 1.00 88.75 337 ASP A O 1
ATOM 2444 N N . ASP A 1 338 ? 11.627 -16.684 -12.488 1.00 89.38 338 ASP A N 1
ATOM 2445 C CA . ASP A 1 338 ? 12.474 -17.513 -11.633 1.00 89.38 338 ASP A CA 1
ATOM 2446 C C . ASP A 1 338 ? 13.887 -17.688 -12.236 1.00 89.38 338 ASP A C 1
ATOM 2448 O O . ASP A 1 338 ? 14.618 -18.624 -11.927 1.00 89.38 338 ASP A O 1
ATOM 2452 N N . SER A 1 339 ? 14.283 -16.820 -13.180 1.00 86.44 339 SER A N 1
ATOM 2453 C CA . SER A 1 339 ? 15.544 -16.965 -13.930 1.00 86.44 339 SER A CA 1
ATOM 2454 C C . SER A 1 339 ? 16.806 -16.677 -13.113 1.00 86.44 339 SER A C 1
ATOM 2456 O O . SER A 1 339 ? 17.916 -16.971 -13.568 1.00 86.44 339 SER A O 1
ATOM 2458 N N . GLY A 1 340 ? 16.649 -16.063 -11.942 1.00 85.56 340 GLY A N 1
ATOM 2459 C CA . GLY A 1 340 ? 17.713 -15.834 -10.975 1.00 85.56 340 GLY A CA 1
ATOM 2460 C C . GLY A 1 340 ? 17.866 -16.965 -9.962 1.00 85.56 340 GLY A C 1
ATOM 2461 O O . GLY A 1 340 ? 18.869 -16.972 -9.243 1.00 85.56 340 GLY A O 1
ATOM 2462 N N . ASP A 1 341 ? 16.934 -17.926 -9.916 1.00 85.94 341 ASP A N 1
ATOM 2463 C CA . ASP A 1 341 ? 17.093 -19.084 -9.048 1.00 85.94 341 ASP A CA 1
ATOM 2464 C C . ASP A 1 341 ? 18.191 -20.015 -9.580 1.00 85.94 341 ASP A C 1
ATOM 2466 O O . ASP A 1 341 ? 18.251 -20.403 -10.750 1.00 85.94 341 ASP A O 1
ATOM 2470 N N . ASN A 1 342 ? 19.118 -20.347 -8.687 1.00 81.50 342 ASN A N 1
ATOM 2471 C CA . ASN A 1 342 ? 20.203 -21.288 -8.931 1.00 81.50 342 ASN A CA 1
ATOM 2472 C C . ASN A 1 342 ? 19.980 -22.622 -8.208 1.00 81.50 342 ASN A C 1
ATOM 2474 O O . ASN A 1 342 ? 20.812 -23.533 -8.319 1.00 81.50 342 ASN A O 1
ATOM 2478 N N . THR A 1 343 ? 18.878 -22.739 -7.468 1.00 81.81 343 THR A N 1
ATOM 2479 C CA . THR A 1 343 ? 18.464 -23.960 -6.806 1.00 81.81 343 THR A CA 1
ATOM 2480 C C . THR A 1 343 ? 17.603 -24.813 -7.733 1.00 81.81 343 THR A C 1
ATOM 2482 O O . THR A 1 343 ? 17.146 -24.401 -8.796 1.00 81.81 343 THR A O 1
ATOM 2485 N N . VAL A 1 344 ? 17.494 -26.101 -7.410 1.00 78.56 344 VAL A N 1
ATOM 2486 C CA . VAL A 1 344 ? 16.636 -26.994 -8.186 1.00 78.56 344 VAL A CA 1
ATOM 2487 C C . VAL A 1 344 ? 15.221 -26.807 -7.675 1.00 78.56 344 VAL A C 1
ATOM 2489 O O . VAL A 1 344 ? 14.953 -27.136 -6.520 1.00 78.56 344 VAL A O 1
ATOM 2492 N N . ASN A 1 345 ? 14.321 -26.384 -8.559 1.00 69.81 345 ASN A N 1
ATOM 2493 C CA . ASN A 1 345 ? 12.890 -26.350 -8.290 1.00 69.81 345 ASN A CA 1
ATOM 2494 C C . ASN A 1 345 ? 12.405 -27.709 -7.759 1.00 69.81 345 ASN A C 1
ATOM 2496 O O . ASN A 1 345 ? 12.385 -28.715 -8.476 1.00 69.81 345 ASN A O 1
ATOM 2500 N N . THR A 1 346 ? 12.024 -27.752 -6.480 1.00 67.69 346 THR A N 1
ATOM 2501 C CA . THR A 1 346 ? 11.443 -28.939 -5.839 1.00 67.69 346 THR A CA 1
ATOM 2502 C C . THR A 1 346 ? 9.945 -28.720 -5.635 1.00 67.69 346 THR A C 1
ATOM 2504 O O . THR A 1 346 ? 9.489 -28.316 -4.575 1.00 67.69 346 THR A O 1
ATOM 2507 N N . GLY A 1 347 ? 9.160 -28.976 -6.683 1.00 54.38 347 GLY A N 1
ATOM 2508 C CA . GLY A 1 347 ? 7.694 -28.986 -6.612 1.00 54.38 347 GLY A CA 1
ATOM 2509 C C . GLY A 1 347 ? 7.129 -30.388 -6.351 1.00 54.38 347 GLY A C 1
ATOM 2510 O O . GLY A 1 347 ? 7.642 -31.371 -6.892 1.00 54.38 347 GLY A O 1
ATOM 2511 N N . THR A 1 348 ? 6.052 -30.479 -5.567 1.00 39.69 348 THR A N 1
ATOM 2512 C CA . THR A 1 348 ? 5.092 -31.602 -5.598 1.00 39.69 348 THR A CA 1
ATOM 2513 C C . THR A 1 348 ? 3.757 -31.128 -6.127 1.00 39.69 348 THR A C 1
ATOM 2515 O O . THR A 1 348 ? 3.325 -30.059 -5.643 1.00 39.69 348 THR A O 1
#

Secondary structure (DSSP, 8-state):
-PPEEEE-TT-STTTPPEEEEEE-TT-SS--SSEEEEEETTEEEEEETTEEEEEEEE--TTS-EEEEEE--SS--EEEE--B-TTEEEEEEEEESS-EEEES-TTS--TTB-SEEEEEEEES--EEEEE---BPPPTTSEETTS-EEE-TT-EEE--TT-SSTTSTT-EEEE--SS-EEESS--HHHHHH-TTTEEE---SEEEETTEEE-SS--EESS---S-TTTS----S---TTS---SSEE-EEE-EEEETTEEEES-SEEEEEEESS-BEEEE--B-TT-EEEEEEEES--EEEES--TTSS-TTS-S-GGGB-SEEEEEEEES--EEEE--TT--S-----

Sequence (348 aa):
MSGLTIDAGGGGNGGTFDAAYFSAADATTALVDGKVSTGVDGGQITGLGIPGAISYNAPSTGGLSLVIGLSDYNDQFTVQSAEEPVQVYVAAGAGDDSLRVGNDSNSLTEISGIVGFFGGDGTDTLNVYGDAAAPTTDATTATASATLDPHDTVLIDDQFAETSLRGAVFEYVGESPVTITDWSAEDFLQDPAKWRTVYVVGQMTAIGITGMGMGTNPLRAIHNDVFGTSYDRDLTPDDNLPARYPGSIYFGVKNGDNFSGMAEVINVQLGSQGDRFLIDSVLPGATANILGGAGDDEIVVGSTVSGLYPSDLRRADFVHGTLRLDGQRGHDLLLVDDSGDNTVNTGT

pLDDT: mean 82.43, std 15.37, range [39.69, 98.5]

Nearest PDB structures (foldseek):
  1wxr-assembly1_A  TM=1.155E-01  e=2.677E-01  Escherichia coli
  3ak5-assembly3_C  TM=2.501E-01  e=5.768E+00  Escherichia coli

Radius of gyration: 20.64 Å; Cα contacts (8 Å, |Δi|>4): 1014; chains: 1; bounding box: 48×55×52 Å

Solvent-accessible surface area (backbone atoms only — not comparable to full-atom values): 17554 Å² total; per-residue (Å²): 129,86,64,54,72,46,74,52,48,56,29,62,98,83,61,38,66,36,75,49,81,46,64,28,53,86,54,94,63,58,46,79,63,22,36,33,31,77,48,98,84,37,38,29,40,35,34,65,88,45,99,55,50,38,38,34,40,50,41,88,71,6,30,30,38,39,39,35,35,39,25,70,34,52,28,32,39,34,39,28,38,26,48,52,51,26,31,41,36,40,38,33,39,31,32,50,25,36,44,37,39,28,34,97,84,41,31,19,67,44,27,10,18,39,37,36,44,36,28,65,49,66,63,14,34,38,38,39,25,13,35,11,43,42,76,68,83,81,33,47,59,61,76,60,65,45,76,40,49,60,68,39,37,33,32,33,44,90,78,45,88,64,71,58,53,57,76,43,36,32,28,31,61,32,97,58,70,45,75,47,74,73,88,57,69,60,58,60,72,72,33,64,74,39,27,40,80,50,69,46,54,13,33,35,35,47,32,35,40,35,12,27,45,35,35,57,17,78,60,47,60,54,91,34,62,66,55,19,63,62,87,65,90,78,68,57,94,81,58,88,62,76,88,53,33,53,10,37,41,26,34,21,29,33,53,78,95,44,73,46,76,26,38,42,34,39,39,40,38,32,39,66,50,44,22,26,40,38,35,23,27,33,34,70,84,23,37,41,37,42,36,33,32,33,30,48,24,38,39,39,35,20,17,30,58,87,39,86,38,54,90,55,41,25,20,50,80,47,52,56,23,49,79,44,80,41,51,75,43,63,69,57,44,81,45,77,38,46,84,51,51,87,69,80,89,85,82,133

Mean predicted aligned error: 8.84 Å